Protein AF-A0AAV0WUQ0-F1 (afdb_monomer_lite)

Structure (mmCIF, N/CA/C/O backbone):
data_AF-A0AAV0WUQ0-F1
#
_entry.id   AF-A0AAV0WUQ0-F1
#
loop_
_atom_site.group_PDB
_atom_site.id
_atom_site.type_symbol
_atom_site.label_atom_id
_atom_site.label_alt_id
_atom_site.label_comp_id
_atom_site.label_asym_id
_atom_site.label_entity_id
_atom_site.label_seq_id
_atom_site.pdbx_PDB_ins_code
_atom_site.Cartn_x
_atom_site.Cartn_y
_atom_site.Cartn_z
_atom_site.occupancy
_atom_site.B_iso_or_equiv
_atom_site.auth_seq_id
_atom_site.auth_comp_id
_atom_site.auth_asym_id
_atom_site.auth_atom_id
_atom_site.pdbx_PDB_model_num
ATOM 1 N N . MET A 1 1 ? 46.226 -13.364 -38.029 1.00 44.03 1 MET A N 1
ATOM 2 C CA . MET A 1 1 ? 44.871 -12.826 -38.277 1.00 44.03 1 MET A CA 1
ATOM 3 C C . MET A 1 1 ? 43.925 -14.010 -38.329 1.00 44.03 1 MET A C 1
ATOM 5 O O . MET A 1 1 ? 44.061 -14.812 -39.240 1.00 44.03 1 MET A O 1
ATOM 9 N N . GLY A 1 2 ? 43.074 -14.185 -37.318 1.00 36.19 2 GLY A N 1
ATOM 10 C CA . GLY A 1 2 ? 42.153 -15.320 -37.229 1.00 36.19 2 GLY A CA 1
ATOM 11 C C . GLY A 1 2 ? 40.730 -14.814 -37.051 1.00 36.19 2 GLY A C 1
ATOM 12 O O . GLY A 1 2 ? 40.415 -14.241 -36.012 1.00 36.19 2 GLY A O 1
ATOM 13 N N . SER A 1 3 ? 39.898 -14.991 -38.074 1.00 38.97 3 SER A N 1
ATOM 14 C CA . SER A 1 3 ? 38.474 -14.666 -38.012 1.00 38.97 3 SER A CA 1
ATOM 15 C C . SER A 1 3 ? 37.746 -15.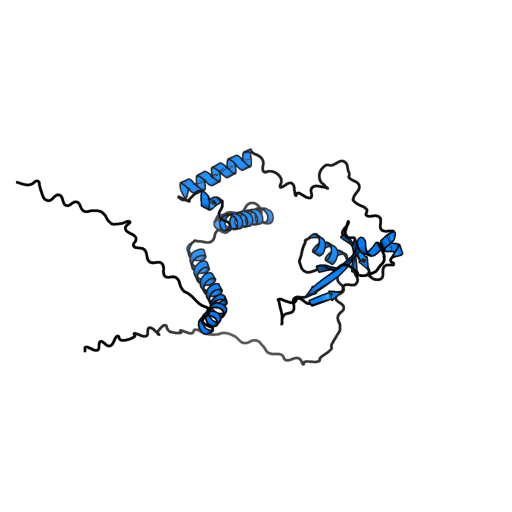756 -37.231 1.00 38.97 3 SER A C 1
ATOM 17 O O . SER A 1 3 ? 37.816 -16.921 -37.614 1.00 38.97 3 SER A O 1
ATOM 19 N N . SER A 1 4 ? 37.033 -15.384 -36.167 1.00 41.25 4 SER A N 1
ATOM 20 C CA . SER A 1 4 ? 36.130 -16.293 -35.455 1.00 41.25 4 SER A CA 1
ATOM 21 C C . SER A 1 4 ? 34.704 -15.761 -35.549 1.00 41.25 4 SER A C 1
ATOM 23 O O . SER A 1 4 ? 34.357 -14.749 -34.938 1.00 41.25 4 SER A O 1
ATOM 25 N N . SER A 1 5 ? 33.896 -16.414 -36.382 1.00 34.75 5 SER A N 1
ATOM 26 C CA . SER A 1 5 ? 32.509 -16.036 -36.648 1.00 34.75 5 SER A CA 1
ATOM 27 C C . SER A 1 5 ? 31.612 -16.508 -35.506 1.00 34.75 5 SER A C 1
ATOM 29 O O . SER A 1 5 ? 31.360 -17.703 -35.373 1.00 34.75 5 SER A O 1
ATOM 31 N N . THR A 1 6 ? 31.102 -15.581 -34.694 1.00 40.53 6 THR A N 1
ATOM 32 C CA . THR A 1 6 ? 30.101 -15.915 -33.668 1.00 40.53 6 THR A CA 1
ATOM 33 C C . THR A 1 6 ? 28.724 -15.965 -34.321 1.00 40.53 6 THR A C 1
ATOM 35 O O . THR A 1 6 ? 28.232 -14.950 -34.809 1.00 40.53 6 THR A O 1
ATOM 38 N N . GLN A 1 7 ? 28.120 -17.153 -34.368 1.00 38.66 7 GLN A N 1
ATOM 39 C CA . GLN A 1 7 ? 26.772 -17.343 -34.900 1.00 38.66 7 GLN A CA 1
ATOM 40 C C . GLN A 1 7 ? 25.729 -16.818 -33.907 1.00 38.66 7 GLN A C 1
ATOM 42 O O . GLN A 1 7 ? 25.801 -17.094 -32.710 1.00 38.66 7 GLN A O 1
ATOM 47 N N . ILE A 1 8 ? 24.756 -16.067 -34.422 1.00 36.59 8 ILE A N 1
ATOM 48 C CA . ILE A 1 8 ? 23.561 -15.645 -33.688 1.00 36.59 8 ILE A CA 1
ATOM 49 C C . ILE A 1 8 ? 22.545 -16.784 -33.798 1.00 36.59 8 ILE A C 1
ATOM 51 O O . ILE A 1 8 ? 22.284 -17.261 -34.901 1.00 36.59 8 ILE A O 1
ATOM 55 N N . ILE A 1 9 ? 21.991 -17.225 -32.668 1.00 40.00 9 ILE A N 1
ATOM 56 C CA . ILE A 1 9 ? 20.907 -18.212 -32.629 1.00 40.00 9 ILE A CA 1
ATOM 57 C C . ILE A 1 9 ? 19.601 -17.458 -32.371 1.00 40.00 9 ILE A C 1
ATOM 59 O O . ILE A 1 9 ? 19.415 -16.887 -31.297 1.00 40.00 9 ILE A O 1
ATOM 63 N N . ASP A 1 10 ? 18.713 -17.456 -33.364 1.00 34.50 10 ASP A N 1
ATOM 64 C CA . ASP A 1 10 ? 17.343 -16.958 -33.242 1.00 34.50 10 ASP A CA 1
ATOM 65 C C . ASP A 1 10 ? 16.456 -17.995 -32.530 1.00 34.50 10 ASP A C 1
ATOM 67 O O . ASP A 1 10 ? 16.142 -19.044 -33.092 1.00 34.50 10 ASP A O 1
ATOM 71 N N . GLU A 1 11 ? 15.977 -17.684 -31.323 1.00 36.38 11 GLU A N 1
ATOM 72 C CA . GLU A 1 11 ? 14.871 -18.415 -30.684 1.00 36.38 11 GLU A CA 1
ATOM 73 C C . GLU A 1 11 ? 13.535 -17.695 -30.931 1.00 36.38 11 GLU A C 1
ATOM 75 O O . GLU A 1 11 ? 13.020 -16.963 -30.086 1.00 36.38 11 GLU A O 1
ATOM 80 N N . ASN A 1 12 ? 12.950 -17.932 -32.109 1.00 40.25 12 ASN A N 1
ATOM 81 C CA . ASN A 1 12 ? 11.575 -17.549 -32.444 1.00 40.25 12 ASN A CA 1
ATOM 82 C C . ASN A 1 12 ? 10.748 -18.797 -32.788 1.00 40.25 12 ASN A C 1
ATOM 84 O O . ASN A 1 12 ? 10.547 -19.121 -33.956 1.00 40.25 12 ASN A O 1
ATOM 88 N N . ALA A 1 13 ? 10.252 -19.496 -31.764 1.00 37.69 13 ALA A N 1
ATOM 89 C CA . ALA A 1 13 ? 9.246 -20.544 -31.932 1.00 37.69 13 ALA A CA 1
ATOM 90 C C . ALA A 1 13 ? 8.455 -20.780 -30.635 1.00 37.69 13 ALA A C 1
ATOM 92 O O . ALA A 1 13 ? 8.837 -21.601 -29.806 1.00 37.69 13 ALA A O 1
ATOM 93 N N . PHE A 1 14 ? 7.307 -20.116 -30.478 1.00 33.66 14 PHE A N 1
ATOM 94 C CA . PHE A 1 14 ? 6.222 -20.671 -29.665 1.00 33.66 14 PHE A CA 1
ATOM 95 C C . PHE A 1 14 ? 4.890 -20.502 -30.389 1.00 33.66 14 PHE A C 1
ATOM 97 O O . PHE A 1 14 ? 4.519 -19.405 -30.795 1.00 33.66 14 PHE A O 1
ATOM 104 N N . HIS A 1 15 ? 4.224 -21.635 -30.599 1.00 39.00 15 HIS A N 1
ATOM 105 C CA . HIS A 1 15 ? 3.079 -21.769 -31.488 1.00 39.00 15 HIS A CA 1
ATOM 106 C C . HIS A 1 15 ? 1.820 -21.073 -30.964 1.00 39.00 15 HIS A C 1
ATOM 108 O O . HIS A 1 15 ? 1.411 -21.282 -29.820 1.00 39.00 15 HIS A O 1
ATOM 114 N N . ASP A 1 16 ? 1.139 -20.368 -31.869 1.00 31.50 16 ASP A N 1
ATOM 115 C CA . ASP A 1 16 ? -0.311 -20.211 -31.804 1.00 31.50 16 ASP A CA 1
ATOM 116 C C . ASP A 1 16 ? -0.985 -21.589 -31.792 1.00 31.50 16 ASP A C 1
ATOM 118 O O . ASP A 1 16 ? -0.655 -22.465 -32.593 1.00 31.50 16 ASP A O 1
ATOM 122 N N . ASN A 1 17 ? -1.985 -21.754 -30.928 1.00 35.91 17 ASN A N 1
ATOM 123 C CA . ASN A 1 17 ? -2.987 -22.804 -31.066 1.00 35.91 17 ASN A CA 1
ATOM 124 C C . ASN A 1 17 ? -4.365 -22.204 -30.778 1.00 35.91 17 ASN A C 1
ATOM 126 O O . ASN A 1 17 ? -4.694 -21.842 -29.648 1.00 35.91 17 ASN A O 1
ATOM 130 N N . SER A 1 18 ? -5.159 -22.079 -31.836 1.00 34.53 18 SER A N 1
ATOM 131 C CA . SER A 1 18 ? -6.544 -21.615 -31.799 1.00 34.53 18 SER A CA 1
ATOM 132 C C . SER A 1 18 ? -7.475 -22.641 -31.158 1.00 34.53 18 SER A C 1
ATOM 134 O O . SER A 1 18 ? -7.305 -23.836 -31.395 1.00 34.53 18 SER A O 1
ATOM 136 N N . PHE A 1 19 ? -8.564 -22.186 -30.532 1.00 32.91 19 PHE A N 1
ATOM 137 C CA . PHE A 1 19 ? -9.812 -22.955 -30.546 1.00 32.91 19 PHE A CA 1
ATOM 138 C C . PHE A 1 19 ? -11.053 -22.047 -30.634 1.00 32.91 19 PHE A C 1
ATOM 140 O O . PHE A 1 19 ? -11.037 -20.917 -30.150 1.00 32.91 19 PHE A O 1
ATOM 147 N N . ALA A 1 20 ? -12.085 -22.566 -31.310 1.00 31.75 20 ALA A N 1
ATOM 148 C CA . ALA A 1 20 ? -13.399 -21.980 -31.630 1.00 31.75 20 ALA A CA 1
ATOM 149 C C . ALA A 1 20 ? -14.033 -21.137 -30.495 1.00 31.75 20 ALA A C 1
ATOM 151 O O . ALA A 1 20 ? -13.909 -21.497 -29.329 1.00 31.75 20 ALA A O 1
ATOM 152 N N . SER A 1 21 ? -14.654 -19.966 -30.709 1.00 34.62 21 SER A N 1
ATOM 153 C CA . SER A 1 21 ? -15.714 -19.537 -31.657 1.00 34.62 21 SER A CA 1
ATOM 154 C C . SER A 1 21 ? -17.136 -20.039 -31.320 1.00 34.62 21 SER A C 1
ATOM 156 O O . SER A 1 21 ? -17.350 -21.236 -31.184 1.00 34.62 21 SER A O 1
ATOM 158 N N . VAL A 1 22 ? -18.067 -19.075 -31.149 1.00 30.25 22 VAL A N 1
ATOM 159 C CA . VAL A 1 22 ? -19.556 -19.097 -30.990 1.00 30.25 22 VAL A CA 1
ATOM 160 C C . VAL A 1 22 ? -19.921 -17.795 -30.232 1.00 30.25 22 VAL A C 1
ATOM 162 O O . VAL A 1 22 ? -19.271 -17.491 -29.240 1.00 30.25 22 VAL A O 1
ATOM 165 N N . SER A 1 23 ? -20.888 -16.946 -30.605 1.00 31.12 23 SER A N 1
ATOM 166 C CA . SER A 1 23 ? -21.743 -16.864 -31.805 1.00 31.12 23 SER A CA 1
ATOM 167 C C . SER A 1 23 ? -22.287 -15.436 -32.006 1.00 31.12 23 SER A C 1
ATOM 169 O O . SER A 1 23 ? -22.499 -14.698 -31.046 1.00 31.12 23 SER A O 1
ATOM 171 N N . THR A 1 24 ? -22.580 -15.087 -33.258 1.00 29.70 24 THR A N 1
ATOM 172 C CA . THR A 1 24 ? -23.234 -13.854 -33.734 1.00 29.70 24 THR A CA 1
ATOM 173 C C . THR A 1 24 ? -24.629 -13.607 -33.143 1.00 29.70 24 THR A C 1
ATOM 175 O O . THR A 1 24 ? -25.473 -14.477 -33.294 1.00 29.70 24 THR A O 1
ATOM 178 N N . ILE A 1 25 ? -24.885 -12.404 -32.604 1.00 29.31 25 ILE A N 1
ATOM 179 C CA . ILE A 1 25 ? -26.144 -11.604 -32.583 1.00 29.31 25 ILE A CA 1
ATOM 180 C C . ILE A 1 25 ? -25.678 -10.169 -32.216 1.00 29.31 25 ILE A C 1
ATOM 182 O O . ILE A 1 25 ? -24.951 -10.032 -31.238 1.00 29.31 25 ILE A O 1
ATOM 186 N N . ASN A 1 26 ? -25.980 -9.052 -32.897 1.00 27.89 26 ASN A N 1
ATOM 187 C CA . ASN A 1 26 ? -26.711 -8.767 -34.147 1.00 27.89 26 ASN A CA 1
ATOM 188 C C . ASN A 1 26 ? -26.064 -7.530 -34.850 1.00 27.89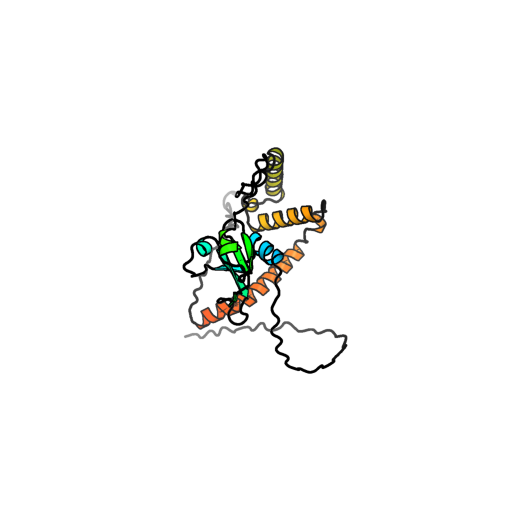 26 ASN A C 1
ATOM 190 O O . ASN A 1 26 ? -24.971 -7.105 -34.477 1.00 27.89 26 ASN A O 1
ATOM 194 N N . SER A 1 27 ? -26.737 -6.884 -35.809 1.00 28.70 27 SER A N 1
ATOM 195 C CA . SER A 1 27 ? -26.456 -5.503 -36.252 1.00 28.70 27 SER A CA 1
ATOM 196 C C . SER A 1 27 ? -27.759 -4.749 -36.525 1.00 28.70 27 SER A C 1
ATOM 198 O O . SER A 1 27 ? -28.597 -5.244 -37.271 1.00 28.70 27 SER A O 1
ATOM 200 N N . GLN A 1 28 ? -27.923 -3.547 -35.963 1.00 29.92 28 GLN A N 1
ATOM 201 C CA . GLN A 1 28 ? -28.929 -2.580 -36.417 1.00 29.92 28 GLN A CA 1
ATOM 202 C C . GLN A 1 28 ? -28.318 -1.179 -36.457 1.00 29.92 28 GLN A C 1
ATOM 204 O O . GLN A 1 28 ? -27.923 -0.614 -35.440 1.00 29.92 28 GLN A O 1
ATOM 209 N N . SER A 1 29 ? -28.224 -0.656 -37.674 1.00 32.12 29 SER A N 1
ATOM 210 C CA . SER A 1 29 ? -27.907 0.728 -37.999 1.00 32.12 29 SER A CA 1
ATOM 211 C C . SER A 1 29 ? -29.085 1.643 -37.663 1.00 32.12 29 SER A C 1
ATOM 213 O O . SER A 1 29 ? -30.219 1.332 -38.024 1.00 32.12 29 SER A O 1
ATOM 215 N N . ALA A 1 30 ? -28.805 2.793 -37.055 1.00 28.91 30 ALA A N 1
ATOM 216 C CA . ALA A 1 30 ? -29.714 3.933 -37.003 1.00 28.91 30 ALA A CA 1
ATOM 217 C C . ALA A 1 30 ? -28.900 5.212 -37.240 1.00 28.91 30 ALA A C 1
ATOM 219 O O . ALA A 1 30 ? -27.772 5.329 -36.755 1.00 28.91 30 ALA A O 1
ATOM 220 N N . ASP A 1 31 ? -29.447 6.117 -38.046 1.00 26.45 31 ASP A N 1
ATOM 221 C CA . ASP A 1 31 ? -28.678 7.162 -38.717 1.00 26.45 31 ASP A CA 1
ATOM 222 C C . ASP A 1 31 ? -28.155 8.283 -37.814 1.00 26.45 31 ASP A C 1
ATOM 224 O O . ASP A 1 31 ? -28.756 8.686 -36.816 1.00 26.45 31 ASP A O 1
ATOM 228 N N . VAL A 1 32 ? -27.031 8.855 -38.248 1.00 32.28 32 VAL A N 1
ATOM 229 C CA . VAL A 1 32 ? -26.471 10.083 -37.688 1.00 32.28 32 VAL A CA 1
ATOM 230 C C . VAL A 1 32 ? -27.318 11.272 -38.140 1.00 32.28 32 VAL A C 1
ATOM 232 O O . VAL A 1 32 ? -27.219 11.714 -39.284 1.00 32.28 32 VAL A O 1
ATOM 235 N N . GLN A 1 33 ? -28.081 11.862 -37.220 1.00 29.03 33 GLN A N 1
ATOM 236 C CA . GLN A 1 33 ? -28.539 13.245 -37.354 1.00 29.03 33 GLN A CA 1
ATOM 237 C C . GLN A 1 33 ? -27.940 14.114 -36.248 1.00 29.03 33 GLN A C 1
ATOM 239 O O . GLN A 1 33 ? -28.219 13.952 -35.061 1.00 29.03 33 GLN A O 1
ATOM 244 N N . TYR A 1 34 ? -27.094 15.056 -36.668 1.00 30.38 34 TYR A N 1
ATOM 245 C CA . TYR A 1 34 ? -26.522 16.086 -35.810 1.00 30.38 34 TYR A CA 1
ATOM 246 C C . TYR A 1 34 ? -27.622 17.032 -35.313 1.00 30.38 34 TYR A C 1
ATOM 248 O O . TYR A 1 34 ? -28.083 17.901 -36.050 1.00 30.38 34 TYR A O 1
ATOM 256 N N . ALA A 1 35 ? -27.974 16.921 -34.035 1.00 25.81 35 ALA A N 1
ATOM 257 C CA . ALA A 1 35 ? -28.671 17.967 -33.298 1.00 25.81 35 ALA A CA 1
ATOM 258 C C . ALA A 1 35 ? -27.743 18.480 -32.190 1.00 25.81 35 ALA A C 1
ATOM 260 O O . ALA A 1 35 ? -27.618 17.870 -31.127 1.00 25.81 35 ALA A O 1
ATOM 261 N N . ALA A 1 36 ? -27.069 19.603 -32.448 1.00 32.84 36 ALA A N 1
ATOM 262 C CA . ALA A 1 36 ? -26.237 20.287 -31.463 1.00 32.84 36 ALA A CA 1
ATOM 263 C C . ALA A 1 36 ? -27.121 20.935 -30.383 1.00 32.84 36 ALA A C 1
ATOM 265 O O . ALA A 1 36 ? -27.414 22.128 -30.422 1.00 32.84 36 ALA A O 1
ATOM 266 N N . SER A 1 37 ? -27.573 20.130 -29.422 1.00 28.78 37 SER A N 1
ATOM 267 C CA . SER A 1 37 ? -28.329 20.610 -28.270 1.00 28.78 37 SER A CA 1
ATOM 268 C C . SER A 1 37 ? -27.356 21.019 -27.168 1.00 28.78 37 SER A C 1
ATOM 270 O O . SER A 1 37 ? -26.756 20.168 -26.508 1.00 28.78 37 SER A O 1
ATOM 272 N N . SER A 1 38 ? -27.202 22.327 -26.961 1.00 33.25 38 SER A N 1
ATOM 273 C CA . SER A 1 38 ? -26.414 22.929 -25.882 1.00 33.25 38 SER A CA 1
ATOM 274 C C . SER A 1 38 ? -27.053 22.648 -24.516 1.00 33.25 38 SE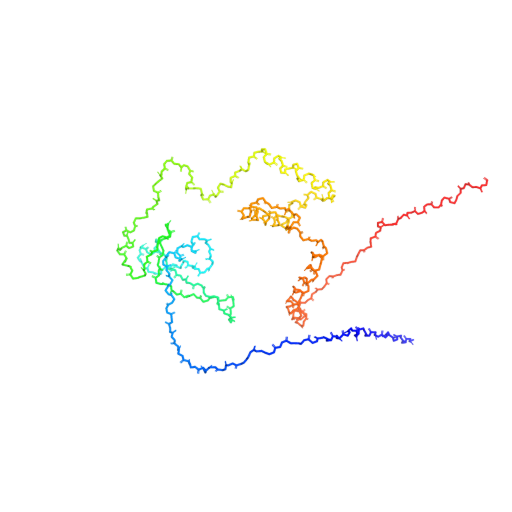R A C 1
ATOM 276 O O . SER A 1 38 ? -27.722 23.488 -23.916 1.00 33.25 38 SER A O 1
ATOM 278 N N . ALA A 1 39 ? -26.861 21.425 -24.020 1.00 30.45 39 ALA A N 1
ATOM 279 C CA . ALA A 1 39 ? -27.365 20.987 -22.730 1.00 30.45 39 ALA A CA 1
ATOM 280 C C . ALA A 1 39 ? -26.650 21.739 -21.597 1.00 30.45 39 ALA A C 1
ATOM 282 O O . ALA A 1 39 ? -25.545 21.381 -21.185 1.00 30.45 39 ALA A O 1
ATOM 283 N N . SER A 1 40 ? -27.301 22.775 -21.067 1.00 37.28 40 SER A N 1
ATOM 284 C CA . SER A 1 40 ? -26.904 23.410 -19.815 1.00 37.28 40 SER A CA 1
ATOM 285 C C . SER A 1 40 ? -26.940 22.366 -18.698 1.00 37.28 40 SER A C 1
ATOM 287 O O . SER A 1 40 ? -28.002 21.922 -18.254 1.00 37.28 40 SER A O 1
ATOM 289 N N . ILE A 1 41 ? -25.759 21.928 -18.250 1.00 46.47 41 ILE A N 1
ATOM 290 C CA . ILE A 1 41 ? -25.655 20.938 -17.178 1.00 46.47 41 ILE A CA 1
ATOM 291 C C . ILE A 1 41 ? -26.080 21.620 -15.874 1.00 46.47 41 ILE A C 1
ATOM 293 O O . ILE A 1 41 ? -25.288 22.281 -15.203 1.00 46.47 41 ILE A O 1
ATOM 297 N N . ASN A 1 42 ? -27.358 21.467 -15.526 1.00 50.38 42 ASN A N 1
ATOM 298 C CA . ASN A 1 42 ? -27.967 22.025 -14.322 1.00 50.38 42 ASN A CA 1
ATOM 299 C C . ASN A 1 42 ? -27.456 21.302 -13.064 1.00 50.38 42 ASN A C 1
ATOM 301 O O . ASN A 1 42 ? -28.140 20.477 -12.453 1.00 50.38 42 ASN A O 1
ATOM 305 N N . PHE A 1 43 ? -26.225 21.615 -12.662 1.00 64.50 43 PHE A N 1
ATOM 306 C CA . PHE A 1 43 ? -25.626 21.125 -11.428 1.00 64.50 43 PHE A CA 1
ATOM 307 C C . PHE A 1 43 ? -26.381 21.676 -10.211 1.00 64.50 43 PHE A C 1
ATOM 309 O O . PHE A 1 43 ? -26.415 22.881 -9.962 1.00 64.50 43 PHE A O 1
ATOM 316 N N . SER A 1 44 ? -26.966 20.789 -9.404 1.00 75.44 44 SER A N 1
ATOM 317 C CA . SER A 1 44 ? -27.696 21.210 -8.207 1.00 75.44 44 SER A CA 1
ATOM 318 C C . SER A 1 44 ? -26.756 21.805 -7.150 1.00 75.44 44 SER A C 1
ATOM 320 O O . SER A 1 44 ? -25.720 21.220 -6.816 1.00 75.44 44 SER A O 1
ATOM 322 N N . LYS A 1 45 ? -27.157 22.945 -6.564 1.00 77.75 45 LYS A N 1
ATOM 323 C CA . LYS A 1 45 ? -26.430 23.676 -5.504 1.00 77.75 45 LYS A CA 1
ATOM 324 C C . LYS A 1 45 ? -25.875 22.737 -4.417 1.00 77.75 45 LYS A C 1
ATOM 326 O O . LYS A 1 45 ? -24.706 22.817 -4.047 1.00 77.75 45 LYS A O 1
ATOM 331 N N . THR A 1 46 ? -26.684 21.788 -3.949 1.00 76.94 46 THR A N 1
ATOM 332 C CA . THR A 1 46 ? -26.302 20.797 -2.926 1.00 76.94 46 THR A CA 1
ATOM 333 C C . THR A 1 46 ? -25.151 19.881 -3.364 1.00 76.94 46 THR A C 1
ATOM 335 O O . THR A 1 46 ? -24.314 19.510 -2.541 1.00 76.94 46 THR A O 1
ATOM 338 N N . SER A 1 47 ? -25.075 19.524 -4.647 1.00 79.31 47 SER A N 1
ATOM 339 C CA . SER A 1 47 ? -24.038 18.632 -5.182 1.00 79.31 47 SER A CA 1
ATOM 340 C C . SER A 1 47 ? -22.694 19.337 -5.334 1.00 79.31 47 SER A C 1
ATOM 342 O O . SER A 1 47 ? -21.675 18.774 -4.934 1.00 79.31 47 SER A O 1
ATOM 344 N N . ILE A 1 48 ? -22.701 20.589 -5.805 1.00 80.38 48 ILE A N 1
ATOM 345 C CA . ILE A 1 48 ? -21.502 21.440 -5.860 1.00 80.38 48 ILE A CA 1
ATOM 346 C C . ILE A 1 48 ? -20.956 21.655 -4.441 1.00 80.38 48 ILE A C 1
ATOM 348 O O . ILE A 1 48 ? -19.773 21.420 -4.196 1.00 80.38 48 ILE A O 1
ATOM 352 N N . LYS A 1 49 ? -21.824 22.001 -3.472 1.00 81.25 49 LYS A N 1
ATOM 353 C CA . LYS A 1 49 ? -21.417 22.193 -2.065 1.00 81.25 49 LYS A CA 1
ATOM 354 C C . LYS A 1 49 ? -20.759 20.936 -1.490 1.00 81.25 49 LYS A C 1
ATOM 356 O O . LYS A 1 49 ? -19.733 21.033 -0.824 1.00 81.25 49 LYS A O 1
ATOM 361 N N . ARG A 1 50 ? -21.320 19.754 -1.777 1.00 79.12 50 ARG A N 1
ATOM 362 C CA . ARG A 1 50 ? -20.778 18.464 -1.322 1.00 79.12 50 ARG A CA 1
ATOM 363 C C . ARG A 1 50 ? -19.387 18.184 -1.901 1.00 79.12 50 ARG A C 1
ATOM 365 O O . ARG A 1 50 ? -18.506 17.801 -1.140 1.00 79.12 50 ARG A O 1
ATOM 372 N N . LYS A 1 51 ? -19.185 18.389 -3.209 1.00 80.31 51 LYS A N 1
ATOM 373 C CA . LYS A 1 51 ? -17.891 18.154 -3.878 1.00 80.31 51 LYS A CA 1
ATOM 374 C C . LYS A 1 51 ? -16.806 19.128 -3.398 1.00 80.31 51 LYS A C 1
ATOM 376 O O . LYS A 1 51 ? -15.728 18.679 -3.016 1.00 80.31 51 LYS A O 1
ATOM 381 N N . LEU A 1 52 ? -17.130 20.422 -3.283 1.00 79.19 52 LEU A N 1
ATOM 382 C CA . LEU A 1 52 ? -16.226 21.439 -2.724 1.00 79.19 52 LEU A CA 1
ATOM 383 C C . LEU A 1 52 ? -15.797 21.122 -1.280 1.00 79.19 52 LEU A C 1
ATOM 385 O O . LEU A 1 52 ? -14.621 21.240 -0.954 1.00 79.19 52 LEU A O 1
ATOM 389 N N . LEU A 1 53 ? -16.724 20.685 -0.417 1.00 76.50 53 LEU A N 1
ATOM 390 C CA . LEU A 1 53 ? -16.408 20.309 0.971 1.00 76.50 53 LEU A CA 1
ATOM 391 C C . LEU A 1 53 ? -15.627 18.990 1.090 1.00 76.50 53 LEU A C 1
ATOM 393 O O . LEU A 1 53 ? -14.920 18.788 2.076 1.00 76.50 53 LEU A O 1
ATOM 397 N N . LYS A 1 54 ? -15.761 18.087 0.112 1.00 79.31 54 LYS A N 1
ATOM 398 C CA . LYS A 1 54 ? -15.041 16.806 0.060 1.00 79.31 54 LYS A CA 1
ATOM 399 C C . LYS A 1 54 ? -13.606 16.951 -0.466 1.00 79.31 54 LYS A C 1
ATOM 401 O O . LYS A 1 54 ? -12.784 16.084 -0.184 1.00 79.31 54 LYS A O 1
ATOM 406 N N . GLY A 1 55 ? -13.303 18.047 -1.167 1.00 68.69 55 GLY A N 1
ATOM 407 C CA . GLY A 1 55 ? -12.003 18.278 -1.803 1.00 68.69 55 GLY A CA 1
ATOM 408 C C . GLY A 1 55 ? -11.837 17.552 -3.141 1.00 68.69 55 GLY A C 1
ATOM 409 O O . GLY A 1 55 ? -10.708 17.318 -3.560 1.00 68.69 55 GLY A O 1
ATOM 410 N N . ASP A 1 56 ? -12.943 17.187 -3.797 1.00 69.62 56 ASP A N 1
ATOM 411 C CA . ASP A 1 56 ? -12.913 16.599 -5.140 1.00 69.62 56 ASP A CA 1
ATOM 412 C C . ASP A 1 56 ? -12.471 17.668 -6.157 1.00 69.62 56 ASP A C 1
ATOM 414 O O . ASP A 1 56 ? -13.012 18.775 -6.163 1.00 69.62 56 ASP A O 1
ATOM 418 N N . CYS A 1 57 ? -11.503 17.345 -7.023 1.00 68.25 57 CYS A N 1
ATOM 419 C CA . CYS A 1 57 ? -10.847 18.301 -7.930 1.00 68.25 57 CYS A CA 1
ATOM 420 C C . CYS A 1 57 ? -11.732 18.844 -9.073 1.00 68.25 57 CYS A C 1
ATOM 422 O O . CYS A 1 57 ? -11.250 19.607 -9.903 1.00 68.25 57 CYS A O 1
ATOM 424 N N . ASP A 1 58 ? -13.014 18.484 -9.112 1.00 79.94 58 ASP A N 1
ATOM 425 C CA . ASP A 1 58 ? -13.972 18.864 -10.156 1.00 79.94 58 ASP A CA 1
ATOM 426 C C . ASP A 1 58 ? -14.323 20.368 -10.153 1.00 79.94 58 ASP A C 1
ATOM 428 O O . ASP A 1 58 ? -14.820 20.888 -11.151 1.00 79.94 58 ASP A O 1
ATOM 432 N N . TYR A 1 59 ? -14.123 21.081 -9.036 1.00 83.19 59 TYR A N 1
ATOM 433 C CA . TYR A 1 59 ? -14.506 22.494 -8.894 1.00 83.19 59 TYR A CA 1
ATOM 434 C C . TYR A 1 59 ? -13.430 23.324 -8.192 1.00 83.19 59 TYR A C 1
ATOM 436 O O . TYR A 1 59 ? -12.876 22.912 -7.172 1.00 83.19 59 TYR A O 1
ATOM 444 N N . VAL A 1 60 ? -13.201 24.547 -8.680 1.00 85.00 60 VAL A N 1
ATOM 445 C CA . VAL A 1 60 ? -12.210 25.486 -8.130 1.00 85.00 60 VAL A CA 1
ATOM 446 C C . VAL A 1 60 ? -12.813 26.864 -7.844 1.00 85.00 60 VAL A C 1
ATOM 448 O O . VAL A 1 60 ? -13.697 27.342 -8.556 1.00 85.00 60 VAL A O 1
ATOM 451 N N . LEU A 1 61 ? -12.327 27.508 -6.777 1.00 85.81 61 LEU A N 1
ATOM 452 C CA . LEU A 1 61 ? -12.736 28.848 -6.351 1.00 85.81 61 LEU A CA 1
ATOM 453 C C . LEU A 1 61 ? -11.805 29.925 -6.922 1.00 85.81 61 LEU A C 1
ATOM 455 O O . LEU A 1 61 ? -10.733 30.197 -6.368 1.00 85.81 61 LEU A O 1
ATOM 459 N N . VAL A 1 62 ? -12.253 30.590 -7.983 1.00 85.38 62 VAL A N 1
ATOM 460 C CA . VAL A 1 62 ? -11.516 31.654 -8.680 1.00 85.38 62 VAL A CA 1
ATOM 461 C C . VAL A 1 62 ? -11.909 33.030 -8.110 1.00 85.38 62 VAL A C 1
ATOM 463 O O . VAL A 1 62 ? -13.098 33.288 -7.883 1.00 85.38 62 VAL A O 1
ATOM 466 N N . PRO A 1 63 ? -10.949 33.932 -7.819 1.00 82.75 63 PRO A N 1
ATOM 467 C CA . PRO A 1 63 ? -11.264 35.289 -7.375 1.00 82.75 63 PRO A CA 1
ATOM 468 C C . PRO A 1 63 ? -12.021 36.066 -8.459 1.00 82.75 63 PRO A C 1
ATOM 470 O O . PRO A 1 63 ? -11.669 36.017 -9.634 1.00 82.75 63 PRO A O 1
ATOM 473 N N . ASN A 1 64 ? -13.040 36.826 -8.058 1.00 81.19 64 ASN A N 1
ATOM 474 C CA . ASN A 1 64 ? -13.687 37.784 -8.949 1.00 81.19 64 ASN A CA 1
ATOM 475 C C . ASN A 1 64 ? -12.889 39.100 -8.930 1.00 81.19 64 ASN A C 1
ATOM 477 O O . ASN A 1 64 ? -12.663 39.658 -7.859 1.00 81.19 64 ASN A O 1
ATOM 481 N N . LEU A 1 65 ? -12.493 39.609 -10.100 1.00 76.00 65 LEU A N 1
ATOM 482 C CA . LEU A 1 65 ? -11.697 40.838 -10.260 1.00 76.00 65 LEU A CA 1
ATOM 483 C C . LEU A 1 65 ? -12.502 42.141 -10.036 1.00 76.00 65 LEU A C 1
ATOM 485 O O . LEU A 1 65 ? -12.011 43.240 -10.296 1.00 76.00 65 LEU A O 1
ATOM 489 N N . GLY A 1 66 ? -13.750 42.045 -9.569 1.00 71.06 66 GLY A N 1
ATOM 490 C CA . GLY A 1 66 ? -14.598 43.198 -9.272 1.00 71.06 66 GLY A CA 1
ATOM 491 C C . GLY A 1 66 ? -14.075 44.061 -8.114 1.00 71.06 66 GLY A C 1
ATOM 492 O O . GLY A 1 66 ? -13.722 43.553 -7.055 1.00 71.06 66 GLY A O 1
ATOM 493 N N . LYS A 1 67 ? -14.126 45.390 -8.279 1.00 67.88 67 LYS A N 1
ATOM 494 C CA . LYS A 1 67 ? -13.609 46.391 -7.318 1.00 67.88 67 LYS A CA 1
ATOM 495 C C . LYS A 1 67 ? -14.313 46.427 -5.945 1.00 67.88 67 LYS A C 1
ATOM 497 O O . LYS A 1 67 ? -13.833 47.096 -5.039 1.00 67.88 67 LYS A O 1
ATOM 502 N N . ASN A 1 68 ? -15.448 45.743 -5.782 1.00 78.75 68 ASN A N 1
ATOM 503 C CA . ASN A 1 68 ? -16.266 45.806 -4.566 1.00 78.75 68 ASN A CA 1
ATOM 504 C C . ASN A 1 68 ? -15.752 44.850 -3.479 1.00 78.75 68 ASN A C 1
ATOM 506 O O . ASN A 1 68 ? -15.585 43.659 -3.740 1.00 78.75 68 ASN A O 1
ATOM 510 N N . ASP A 1 69 ? -15.652 45.321 -2.230 1.00 79.44 69 ASP A N 1
ATOM 511 C CA . ASP A 1 69 ? -15.189 44.533 -1.068 1.00 79.44 69 ASP A CA 1
ATOM 512 C C . ASP A 1 69 ? -15.956 43.225 -0.822 1.00 79.44 69 ASP A C 1
ATOM 514 O O . ASP A 1 69 ? -15.427 42.290 -0.222 1.00 79.44 69 ASP A O 1
ATOM 518 N N . VAL A 1 70 ? -17.190 43.122 -1.321 1.00 83.44 70 VAL A N 1
ATOM 519 C CA . VAL A 1 70 ? -17.978 41.880 -1.324 1.00 83.44 70 VAL A CA 1
ATOM 520 C C . VAL A 1 70 ? -17.187 40.727 -1.958 1.00 83.44 70 VAL A C 1
ATOM 522 O O . VAL A 1 70 ? -17.151 39.632 -1.402 1.00 83.44 70 VAL A O 1
ATOM 525 N N . TRP A 1 71 ? -16.467 40.969 -3.055 1.00 85.12 71 TRP A N 1
ATOM 526 C CA . TRP A 1 71 ? -15.688 39.945 -3.761 1.00 85.12 71 TRP A CA 1
ATOM 527 C C . TRP A 1 71 ? -14.398 39.526 -3.039 1.00 85.12 71 TRP A C 1
ATOM 529 O O . TRP A 1 71 ? -13.809 38.506 -3.383 1.00 85.12 71 TRP A O 1
ATOM 539 N N . LYS A 1 72 ? -14.004 40.218 -1.960 1.00 84.81 72 LYS A N 1
ATOM 540 C CA . LYS A 1 72 ? -12.976 39.713 -1.029 1.00 84.81 72 LYS A CA 1
ATOM 541 C C . LYS A 1 72 ? -13.504 38.552 -0.172 1.00 84.81 72 LYS A C 1
ATOM 543 O O . LYS A 1 72 ? -12.722 37.724 0.284 1.00 84.81 72 LYS A O 1
ATOM 548 N N . LYS A 1 73 ? -14.828 38.475 0.039 1.00 86.69 73 LYS A N 1
ATOM 549 C CA . LYS A 1 73 ? -15.509 37.437 0.841 1.00 86.69 73 LYS A CA 1
ATOM 550 C C . LYS A 1 73 ? -16.128 36.312 0.002 1.00 86.69 73 LYS A C 1
ATOM 552 O O . LYS A 1 73 ? -16.471 35.269 0.561 1.00 86.69 73 LYS A O 1
ATOM 557 N N . PHE A 1 74 ? -16.275 36.511 -1.309 1.00 89.06 74 PHE A N 1
ATOM 558 C CA . PHE A 1 74 ? -16.951 35.588 -2.225 1.00 89.06 74 PHE A CA 1
ATOM 559 C C . PHE A 1 74 ? -16.111 35.296 -3.471 1.00 89.06 74 PHE A C 1
ATOM 561 O O . PHE A 1 74 ? -15.583 36.216 -4.091 1.00 89.06 74 PHE A O 1
ATOM 568 N N . LYS A 1 75 ? -16.034 34.024 -3.872 1.00 90.00 75 LYS A N 1
ATOM 569 C CA . LYS A 1 75 ? -15.323 33.568 -5.080 1.00 90.00 75 LYS A CA 1
ATOM 570 C C . LYS A 1 75 ? -16.278 32.907 -6.072 1.00 90.00 75 LYS A C 1
ATOM 572 O O . LYS A 1 75 ? -17.285 32.333 -5.662 1.00 90.00 75 LYS A O 1
ATOM 577 N N . ILE A 1 76 ? -15.956 32.988 -7.362 1.00 87.50 76 ILE A N 1
ATOM 578 C CA . ILE A 1 76 ? -16.693 32.308 -8.437 1.00 87.50 76 ILE A CA 1
ATOM 579 C C . ILE A 1 76 ? -16.280 30.837 -8.452 1.00 87.50 76 ILE A C 1
ATOM 581 O O . ILE A 1 76 ? -15.111 30.522 -8.228 1.00 87.50 76 ILE A O 1
ATOM 585 N N . ILE A 1 77 ? -17.229 29.945 -8.723 1.00 87.19 77 ILE A N 1
ATOM 586 C CA . ILE A 1 77 ? -16.945 28.525 -8.928 1.00 87.19 77 ILE A CA 1
ATOM 587 C C . ILE A 1 77 ? -16.789 28.250 -10.420 1.00 87.19 77 ILE A C 1
ATOM 589 O O . ILE A 1 77 ? -17.712 28.498 -11.201 1.00 87.19 77 ILE A O 1
ATOM 593 N N . MET A 1 78 ? -15.641 27.692 -10.795 1.00 85.81 78 MET A N 1
ATOM 594 C CA . MET A 1 78 ? -15.425 27.091 -12.111 1.00 85.81 78 MET A CA 1
ATOM 595 C C . MET A 1 78 ? -15.500 25.568 -11.982 1.00 85.81 78 MET A C 1
ATOM 597 O O . MET A 1 78 ? -15.020 25.010 -10.992 1.00 85.81 78 MET A O 1
ATOM 601 N N . HIS A 1 79 ? -16.094 24.908 -12.972 1.00 84.25 79 HIS A N 1
ATOM 602 C CA . HIS A 1 79 ? -16.031 23.460 -13.150 1.00 84.25 79 HIS A CA 1
ATOM 603 C C . HIS A 1 79 ? -14.810 23.123 -14.010 1.00 84.25 79 HIS A C 1
ATOM 605 O O . HIS A 1 79 ? -14.625 23.720 -15.073 1.00 84.25 79 HIS A O 1
ATOM 611 N N . ILE A 1 80 ? -13.983 22.194 -13.545 1.00 83.19 80 ILE A N 1
ATOM 612 C CA . ILE A 1 80 ? -12.782 21.738 -14.242 1.00 83.19 80 ILE A CA 1
ATOM 613 C C . ILE A 1 80 ? -13.183 20.560 -15.131 1.00 83.19 80 ILE A C 1
ATOM 615 O O . ILE A 1 80 ? -13.572 19.505 -14.630 1.00 83.19 80 ILE A O 1
ATOM 619 N N . ILE A 1 81 ? -13.095 20.740 -16.448 1.00 79.25 81 ILE A N 1
ATOM 620 C CA . ILE A 1 81 ? -13.318 19.674 -17.426 1.00 79.25 81 ILE A CA 1
ATOM 621 C C . ILE A 1 81 ? -11.950 19.171 -17.907 1.00 79.25 81 ILE A C 1
ATOM 623 O O . ILE A 1 81 ? -11.168 19.960 -18.443 1.00 79.25 81 ILE A O 1
ATOM 627 N N . PRO A 1 82 ? -11.624 17.878 -17.727 1.00 72.12 82 PRO A N 1
ATOM 628 C CA . PRO A 1 82 ? -10.409 17.315 -18.298 1.00 72.12 82 PRO A CA 1
ATOM 629 C C . PRO A 1 82 ? -10.521 17.338 -19.825 1.00 72.12 82 PRO A C 1
ATOM 631 O O . PRO A 1 82 ? -11.413 16.713 -20.397 1.00 72.12 82 PRO A O 1
ATOM 634 N N . ASN A 1 83 ? -9.618 18.067 -20.479 1.00 73.00 83 ASN A N 1
ATOM 635 C CA . ASN A 1 83 ? -9.544 18.114 -21.931 1.00 73.00 83 ASN A CA 1
ATOM 636 C C . ASN A 1 83 ? -8.929 16.788 -22.439 1.00 73.00 83 ASN A C 1
ATOM 638 O O . ASN A 1 83 ? -7.796 16.480 -22.059 1.00 73.00 83 ASN A O 1
ATOM 642 N N . PRO A 1 84 ? -9.642 15.989 -23.260 1.00 68.38 84 PRO A N 1
ATOM 643 C CA . PRO A 1 84 ? -9.134 14.705 -23.745 1.00 68.38 84 PRO A CA 1
ATOM 644 C C . PRO A 1 84 ? -7.932 14.854 -24.689 1.00 68.38 84 PRO A C 1
ATOM 646 O O . PRO A 1 84 ? -7.091 13.956 -24.730 1.00 68.38 84 PRO A O 1
ATOM 649 N N . ASP A 1 85 ? -7.823 15.984 -25.393 1.00 74.62 85 ASP A N 1
ATOM 650 C CA . ASP A 1 85 ? -6.757 16.259 -26.361 1.00 74.62 85 ASP A CA 1
ATOM 651 C C . ASP A 1 85 ? -5.521 16.906 -25.707 1.00 74.62 85 ASP A C 1
ATOM 653 O O . ASP A 1 85 ? -4.422 16.860 -26.262 1.00 74.62 85 ASP A O 1
ATOM 657 N N . ASN A 1 86 ? -5.673 17.493 -24.512 1.00 71.94 86 ASN A N 1
ATOM 658 C CA . ASN A 1 86 ? -4.573 18.063 -23.730 1.00 71.94 86 ASN A CA 1
ATOM 659 C C . ASN A 1 86 ? -4.812 17.922 -22.208 1.00 71.94 86 ASN A C 1
ATOM 661 O O . ASN A 1 86 ? -5.324 18.851 -21.575 1.00 71.94 86 ASN A O 1
ATOM 665 N N . PRO A 1 87 ? -4.416 16.795 -21.586 1.00 69.00 87 PRO A N 1
ATOM 666 C CA . PRO A 1 87 ? -4.675 16.540 -20.167 1.00 69.00 87 PRO A CA 1
ATOM 667 C C . PRO A 1 87 ? -3.918 17.480 -19.212 1.00 69.00 87 PRO A C 1
ATOM 669 O O . PRO A 1 87 ? -4.337 17.632 -18.065 1.00 69.00 87 PRO A O 1
ATOM 672 N N . ASP A 1 88 ? -2.846 18.135 -19.672 1.00 69.81 88 ASP A N 1
ATOM 673 C CA . ASP A 1 88 ? -2.058 19.087 -18.877 1.00 69.81 88 ASP A CA 1
ATOM 674 C C . ASP A 1 88 ? -2.666 20.508 -18.876 1.00 69.81 88 ASP A C 1
ATOM 676 O O . ASP A 1 88 ? -2.223 21.381 -18.125 1.00 69.81 88 ASP A O 1
ATOM 680 N N . SER A 1 89 ? -3.707 20.755 -19.683 1.00 69.06 89 SER A N 1
ATOM 681 C CA . SER A 1 89 ? -4.434 22.029 -19.744 1.00 69.06 89 SER A CA 1
ATOM 682 C C . SER A 1 89 ? -5.953 21.804 -19.655 1.00 69.06 89 SER A C 1
ATOM 684 O O . SER A 1 89 ? -6.654 21.829 -20.670 1.00 69.06 89 SER A O 1
ATOM 686 N N . PRO A 1 90 ? -6.489 21.545 -18.445 1.00 74.44 90 PRO A N 1
ATOM 687 C CA . PRO A 1 90 ? -7.915 21.313 -18.262 1.00 74.44 90 PRO A CA 1
ATOM 688 C C . PRO A 1 90 ? -8.720 22.601 -18.476 1.00 74.44 90 PRO A C 1
ATOM 690 O O . PRO A 1 90 ? -8.350 23.682 -18.006 1.00 74.44 90 PRO A O 1
ATOM 693 N N . GLU A 1 91 ? -9.854 22.473 -19.157 1.00 79.25 91 GLU A N 1
ATOM 694 C CA . GLU A 1 91 ? -10.739 23.590 -19.465 1.00 79.25 91 GLU A CA 1
ATOM 695 C C . GLU A 1 91 ? -11.542 24.002 -18.220 1.00 79.25 91 GLU A C 1
ATOM 697 O O . GLU A 1 91 ? -11.998 23.164 -17.439 1.00 79.25 91 GLU A O 1
ATOM 702 N N . GLN A 1 92 ? -11.721 25.309 -18.015 1.00 80.31 92 GLN A N 1
ATOM 703 C CA . GLN A 1 92 ? -12.454 25.856 -16.870 1.00 80.31 92 GLN A CA 1
ATOM 704 C C . GLN A 1 92 ? -13.761 26.488 -17.330 1.00 80.31 92 GLN A C 1
ATOM 706 O O . GLN A 1 92 ? -13.773 27.617 -17.821 1.00 80.31 92 GLN A O 1
ATOM 711 N N . ASN A 1 93 ? -14.871 25.785 -17.113 1.00 82.00 93 ASN A N 1
ATOM 712 C CA . ASN A 1 93 ? -16.188 26.290 -17.471 1.00 82.00 93 ASN A CA 1
ATOM 713 C C . ASN A 1 93 ? -16.841 27.039 -16.295 1.00 82.00 93 ASN A C 1
ATOM 715 O O . ASN A 1 93 ? -16.922 26.496 -15.185 1.00 82.00 93 ASN A O 1
ATOM 719 N N . PRO A 1 94 ? -17.313 28.284 -16.496 1.00 78.44 94 PRO A N 1
ATOM 720 C CA . PRO A 1 94 ? -17.922 29.067 -15.433 1.00 78.44 94 PRO A CA 1
ATOM 721 C C . PRO A 1 94 ? -19.264 28.480 -15.013 1.00 78.44 94 PRO A C 1
ATOM 723 O O . PRO A 1 94 ? -20.131 28.223 -15.842 1.00 78.44 94 PRO A O 1
ATOM 726 N N . THR A 1 95 ? -19.458 28.326 -13.704 1.00 85.00 95 THR A N 1
ATOM 727 C CA . THR A 1 95 ? -20.781 28.019 -13.152 1.00 85.00 95 THR A CA 1
ATOM 728 C C . THR A 1 95 ? -21.514 29.306 -12.781 1.00 85.00 95 THR A C 1
ATOM 730 O O . THR A 1 95 ? -20.901 30.333 -12.469 1.00 85.00 95 THR A O 1
ATOM 733 N N . ASP A 1 96 ? -22.841 29.237 -12.715 1.00 86.00 96 ASP A N 1
ATOM 734 C CA . ASP A 1 96 ? -23.681 30.325 -12.208 1.00 86.00 96 ASP A CA 1
ATOM 735 C C . ASP A 1 96 ? -23.706 30.405 -10.675 1.00 86.00 96 ASP A C 1
ATOM 737 O O . ASP A 1 96 ? -24.679 30.888 -10.096 1.00 86.00 96 ASP A O 1
ATOM 741 N N . PHE A 1 97 ? -22.643 29.965 -9.993 1.00 89.12 97 PHE A N 1
ATOM 742 C CA . PHE A 1 97 ? -22.548 29.979 -8.536 1.00 89.12 97 PHE A CA 1
ATOM 743 C C . PHE A 1 97 ? -21.309 30.711 -8.013 1.00 89.12 97 PHE A C 1
ATOM 745 O O . PHE A 1 97 ? -20.212 30.662 -8.574 1.00 89.12 97 PHE A O 1
ATOM 752 N N . VAL A 1 98 ? -21.497 31.366 -6.868 1.00 90.62 98 VAL A N 1
ATOM 753 C CA . VAL A 1 98 ? -20.446 31.998 -6.070 1.00 90.62 98 VAL A CA 1
ATOM 754 C C . VAL A 1 98 ? -20.507 31.459 -4.640 1.00 90.62 98 VAL A C 1
ATOM 756 O O . VAL A 1 98 ? -21.593 31.290 -4.084 1.00 90.62 98 VAL A O 1
ATOM 759 N N . ALA A 1 99 ? -19.355 31.175 -4.036 1.00 90.62 99 ALA A N 1
ATOM 760 C CA . ALA A 1 99 ? -19.255 30.670 -2.666 1.00 90.62 99 ALA A CA 1
ATOM 761 C C . ALA A 1 99 ? -18.707 31.735 -1.718 1.00 90.62 99 ALA A C 1
ATOM 763 O O . ALA A 1 99 ? -17.747 32.433 -2.056 1.00 90.62 99 ALA A O 1
ATOM 764 N N . CYS A 1 100 ? -19.255 31.810 -0.505 1.00 90.75 100 CYS A N 1
ATOM 765 C CA . CYS A 1 100 ? -18.588 32.505 0.593 1.00 90.75 100 CYS A CA 1
ATOM 766 C C . CYS A 1 100 ? -17.323 31.735 0.999 1.00 90.75 100 CYS A C 1
ATOM 768 O O . CYS A 1 100 ? -17.405 30.554 1.331 1.00 90.75 100 CYS A O 1
ATOM 770 N N . VAL A 1 101 ? -16.171 32.406 1.043 1.00 86.44 101 VAL A N 1
ATOM 771 C CA . VAL A 1 101 ? -14.883 31.778 1.397 1.00 86.44 101 VAL A CA 1
ATOM 772 C C . VAL A 1 101 ? -14.875 31.258 2.843 1.00 86.44 101 VAL A C 1
ATOM 774 O O . VAL A 1 101 ? -14.204 30.273 3.132 1.00 86.44 101 VAL A O 1
ATOM 777 N N . SER A 1 102 ? -15.630 31.889 3.748 1.00 83.81 102 SER A N 1
ATOM 778 C CA . SER A 1 102 ? -15.625 31.558 5.181 1.00 83.81 102 SER A CA 1
ATOM 779 C C . SER A 1 102 ? -16.544 30.394 5.563 1.00 83.81 102 SER A C 1
ATOM 781 O O . SER A 1 102 ? -16.178 29.600 6.421 1.00 83.81 102 SER A O 1
ATOM 783 N N . CYS A 1 103 ? -17.736 30.287 4.962 1.00 85.31 103 CYS A N 1
ATOM 784 C CA . CYS A 1 103 ? -18.741 29.277 5.339 1.00 85.31 103 CYS A CA 1
ATOM 785 C C . CYS A 1 103 ? -19.110 28.292 4.213 1.00 85.31 103 CYS A C 1
ATOM 787 O O . CYS A 1 103 ? -19.933 27.401 4.424 1.00 85.31 103 CYS A O 1
ATOM 789 N N . MET A 1 104 ? -18.536 28.457 3.014 1.00 86.25 104 MET A N 1
ATOM 790 C CA . MET A 1 104 ? -18.830 27.666 1.809 1.00 86.25 104 MET A CA 1
ATOM 791 C C . MET A 1 104 ? -20.323 27.621 1.427 1.00 86.25 104 MET A C 1
ATOM 793 O O . MET A 1 104 ? -20.781 26.692 0.758 1.00 86.25 104 MET A O 1
ATOM 797 N N . GLU A 1 105 ? -21.108 28.623 1.839 1.00 87.81 105 GLU A N 1
ATOM 798 C CA . GLU A 1 105 ? -22.491 28.775 1.387 1.00 87.81 105 GLU A CA 1
ATOM 799 C C . GLU A 1 105 ? -22.536 29.333 -0.038 1.00 87.81 105 GLU A C 1
ATOM 801 O O . GLU A 1 105 ? -21.797 30.261 -0.383 1.00 87.81 105 GLU A O 1
ATOM 806 N N . LEU A 1 106 ? -23.407 28.741 -0.858 1.00 88.88 106 LEU A N 1
ATOM 807 C CA . LEU A 1 106 ? -23.509 29.007 -2.288 1.00 88.88 106 LEU A CA 1
ATOM 808 C C . LEU A 1 106 ? -24.643 29.979 -2.603 1.00 88.88 106 LEU A C 1
ATOM 810 O O . LEU A 1 106 ? -25.777 29.807 -2.152 1.00 88.88 106 LEU A O 1
ATOM 814 N N . TYR A 1 107 ? -24.360 30.933 -3.475 1.00 89.06 107 TYR A N 1
ATOM 815 C CA . TYR A 1 107 ? -25.315 31.885 -4.028 1.00 89.06 107 TYR A CA 1
ATOM 816 C C . TYR A 1 107 ? -25.271 31.812 -5.551 1.00 89.06 107 TYR A C 1
ATOM 818 O O . TYR A 1 107 ? -24.238 31.455 -6.114 1.00 89.06 107 TYR A O 1
ATOM 826 N N . SER A 1 108 ? -26.370 32.139 -6.230 1.00 87.50 108 SER A N 1
ATOM 827 C CA . SER A 1 108 ? -26.331 32.277 -7.687 1.00 87.50 108 SER A CA 1
ATOM 828 C C . SER A 1 108 ? -25.519 33.512 -8.082 1.00 87.50 108 SER A C 1
ATOM 830 O O . SER A 1 108 ? -25.527 34.517 -7.373 1.00 87.50 108 SER A O 1
ATOM 832 N N . LYS A 1 109 ? -24.879 33.492 -9.246 1.00 83.00 109 LYS A N 1
ATOM 833 C CA . LYS A 1 109 ? -24.155 34.633 -9.822 1.00 83.00 109 LYS A CA 1
ATOM 834 C C . LYS A 1 109 ? -25.077 35.825 -10.128 1.00 83.00 109 LYS A C 1
ATOM 836 O O . LYS A 1 109 ? -24.629 36.965 -10.091 1.00 83.00 109 LYS A O 1
ATOM 841 N N . SER A 1 110 ? -26.369 35.567 -10.348 1.00 82.56 110 SER A N 1
ATOM 842 C CA . SER A 1 110 ? -27.441 36.569 -10.458 1.00 82.56 110 SER A CA 1
ATOM 843 C C . SER A 1 110 ? -27.887 37.167 -9.113 1.00 82.56 110 SER A C 1
ATOM 845 O O . SER A 1 110 ? -28.685 38.104 -9.090 1.00 82.56 110 SER A O 1
ATOM 847 N N . THR A 1 111 ? -27.391 36.667 -7.974 1.00 83.81 111 THR A N 1
ATOM 848 C CA . THR A 1 111 ? -27.693 37.237 -6.654 1.00 83.81 111 THR A CA 1
ATOM 849 C C . THR A 1 111 ? -27.052 38.617 -6.512 1.00 83.81 111 THR A C 1
ATOM 851 O O . THR A 1 111 ? -25.849 38.779 -6.713 1.00 83.81 111 THR A O 1
A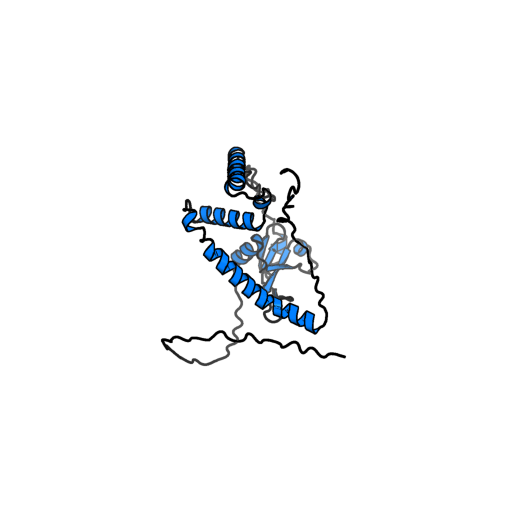TOM 854 N N . SER A 1 112 ? -27.845 39.617 -6.109 1.00 83.69 112 SER A N 1
ATOM 855 C CA . SER A 1 112 ? -27.357 40.991 -5.963 1.00 83.69 112 SER A CA 1
ATOM 856 C C . SER A 1 112 ? -26.190 41.099 -4.970 1.00 83.69 112 SER A C 1
ATOM 858 O O . SER A 1 112 ? -26.159 40.433 -3.929 1.00 83.69 112 SER A O 1
ATOM 860 N N . THR A 1 113 ? -25.260 42.018 -5.232 1.00 82.94 113 THR A N 1
ATOM 861 C CA . THR A 1 113 ? -24.153 42.328 -4.310 1.00 82.94 113 THR A CA 1
ATOM 862 C C . THR A 1 113 ? -24.643 42.824 -2.947 1.00 82.94 113 THR A C 1
ATOM 864 O O . THR A 1 113 ? -23.945 42.627 -1.956 1.00 82.94 113 THR A O 1
ATOM 867 N N . ALA A 1 114 ? -25.852 43.393 -2.866 1.00 84.25 114 ALA A N 1
ATOM 868 C CA . ALA A 1 114 ? -26.503 43.779 -1.613 1.00 84.25 114 ALA A CA 1
ATOM 869 C C . ALA A 1 114 ? -26.991 42.568 -0.793 1.00 84.25 114 ALA A C 1
ATOM 871 O O . ALA A 1 114 ? -26.974 42.600 0.435 1.00 84.25 114 ALA A O 1
ATOM 872 N N . THR A 1 115 ? -27.398 41.479 -1.448 1.00 84.88 115 THR A N 1
ATOM 873 C CA . THR A 1 115 ? -27.721 40.211 -0.777 1.00 84.88 115 THR A CA 1
ATOM 874 C C . THR A 1 115 ? -26.445 39.540 -0.263 1.00 84.88 115 THR A C 1
ATOM 876 O O . THR A 1 115 ? -26.410 39.081 0.877 1.00 84.88 115 THR A O 1
ATOM 879 N N . LEU A 1 116 ? -25.376 39.547 -1.069 1.00 87.06 116 LEU A N 1
ATOM 880 C CA . LEU A 1 116 ? -24.065 39.014 -0.681 1.00 87.06 116 LEU A CA 1
ATOM 881 C C . LEU A 1 116 ? -23.406 39.837 0.442 1.00 87.06 116 LEU A C 1
ATOM 883 O O . LEU A 1 116 ? -22.803 39.261 1.341 1.00 87.06 116 LEU A O 1
ATOM 887 N N . SER A 1 117 ? -23.542 41.168 0.455 1.00 85.88 117 SER A N 1
ATOM 888 C CA . SER A 1 117 ? -22.996 42.009 1.534 1.00 85.88 117 SER A CA 1
ATOM 889 C C . SER A 1 117 ? -23.742 41.834 2.861 1.00 85.88 117 SER A C 1
ATOM 891 O O . SER A 1 117 ? -23.126 41.912 3.925 1.00 85.88 117 SER A O 1
ATOM 893 N N . ARG A 1 118 ? -25.048 41.536 2.806 1.00 87.88 118 ARG A N 1
ATOM 894 C CA . ARG A 1 118 ? -25.883 41.180 3.967 1.00 87.88 118 ARG A CA 1
ATOM 895 C C . ARG A 1 118 ? -25.676 39.745 4.458 1.00 87.88 118 ARG A C 1
ATOM 897 O O . ARG A 1 118 ? -26.224 39.405 5.507 1.00 87.88 118 ARG A O 1
ATOM 904 N N . HIS A 1 119 ? -24.899 38.912 3.758 1.00 85.44 119 HIS A N 1
ATOM 905 C CA . HIS A 1 119 ? -24.526 37.592 4.260 1.00 85.44 119 HIS A CA 1
ATOM 906 C C . HIS A 1 119 ? -23.720 37.736 5.555 1.00 85.44 119 HIS A C 1
ATOM 908 O O . HIS A 1 119 ? -22.518 38.014 5.557 1.00 85.44 119 HIS A O 1
ATOM 914 N N . LYS A 1 120 ? -24.396 37.500 6.677 1.00 84.75 120 LYS A N 1
ATOM 915 C CA . LYS A 1 120 ? -23.740 37.186 7.937 1.00 84.75 120 LYS A CA 1
ATOM 916 C C . LYS A 1 120 ? -23.390 35.709 7.876 1.00 84.75 120 LYS A C 1
ATOM 918 O O . LYS A 1 120 ? -24.288 34.878 7.749 1.00 84.75 120 LYS A O 1
ATOM 923 N N . CYS A 1 121 ? -22.102 35.387 7.965 1.00 83.06 121 CYS A N 1
ATOM 924 C CA . CYS A 1 121 ? -21.680 34.010 8.147 1.00 83.06 121 CYS A CA 1
ATOM 925 C C . CYS A 1 121 ? -22.309 33.507 9.446 1.00 83.06 121 CYS A C 1
ATOM 927 O O . CYS A 1 121 ? -21.868 33.880 10.533 1.00 83.06 121 CYS A O 1
ATOM 929 N N . SER A 1 122 ? -23.331 32.658 9.333 1.00 65.75 122 SER A N 1
ATOM 930 C CA . SER A 1 122 ? -23.733 31.792 10.432 1.00 65.75 122 SER A CA 1
ATOM 931 C C . SER A 1 122 ? -22.642 30.733 10.569 1.00 65.75 122 SER A C 1
ATOM 933 O O . SER A 1 122 ? -22.771 29.598 10.115 1.00 65.75 122 SER A O 1
ATOM 935 N N . MET A 1 123 ? -21.510 31.152 11.145 1.00 58.09 123 MET A N 1
ATOM 936 C CA . MET A 1 123 ? -20.654 30.225 11.865 1.00 58.09 123 MET A CA 1
ATOM 937 C C . MET A 1 123 ? -21.582 29.564 12.884 1.00 58.09 123 MET A C 1
ATOM 939 O O . MET A 1 123 ? -22.261 30.302 13.607 1.00 58.09 123 MET A O 1
ATOM 943 N N . PRO A 1 124 ? -21.689 28.227 12.917 1.00 49.12 124 PRO A N 1
ATOM 944 C CA . PRO A 1 124 ? -22.579 27.571 13.859 1.00 49.12 124 PRO A CA 1
ATOM 945 C C . PRO A 1 124 ? -22.187 27.998 15.274 1.00 49.12 124 PRO A C 1
ATOM 947 O O . PRO A 1 124 ? -21.086 27.702 15.743 1.00 49.12 124 PRO A O 1
ATOM 950 N N . SER A 1 125 ? -23.085 28.738 15.928 1.00 40.50 125 SER A N 1
ATOM 951 C CA . SER A 1 125 ? -22.959 29.091 17.336 1.00 40.50 125 SER A CA 1
ATOM 952 C C . SER A 1 125 ? -22.861 27.788 18.111 1.00 40.50 125 SER A C 1
ATOM 954 O O . SER A 1 125 ? -23.762 26.952 18.021 1.00 40.50 125 SER A O 1
ATOM 956 N N . SER A 1 126 ? -21.749 27.597 18.811 1.00 40.56 126 SER A N 1
ATOM 957 C CA . SER A 1 126 ? -21.440 26.356 19.505 1.00 40.56 126 SER A CA 1
ATOM 958 C C . SER A 1 126 ? -22.568 25.969 20.470 1.00 40.56 126 SER A C 1
ATOM 960 O O . SER A 1 126 ? -22.784 26.705 21.437 1.00 40.56 126 SER A O 1
ATOM 962 N N . PRO A 1 127 ? -23.229 24.803 20.315 1.00 38.72 127 PRO A N 1
ATOM 963 C CA . PRO A 1 127 ? -23.675 24.098 21.508 1.00 38.72 127 PRO A CA 1
ATOM 964 C C . PRO A 1 127 ? -22.433 23.841 22.376 1.00 38.72 127 PRO A C 1
ATOM 966 O O . PRO A 1 127 ? -21.341 23.632 21.838 1.00 38.72 127 PRO A O 1
ATOM 969 N N . ASN A 1 128 ? -22.579 23.878 23.703 1.00 42.31 128 ASN A N 1
ATOM 970 C CA . ASN A 1 128 ? -21.482 23.664 24.657 1.00 42.31 128 ASN A CA 1
ATOM 971 C C . ASN A 1 128 ? -21.002 22.199 24.652 1.00 42.31 128 ASN A C 1
ATOM 973 O O . ASN A 1 128 ? -21.206 21.451 25.603 1.00 42.31 128 ASN A O 1
ATOM 977 N N . THR A 1 129 ? -20.346 21.800 23.564 1.00 39.50 129 THR A N 1
ATOM 978 C CA . THR A 1 129 ? -19.734 20.487 23.353 1.00 39.50 129 THR A CA 1
ATOM 979 C C . THR A 1 129 ? -18.575 20.633 22.369 1.00 39.50 129 THR A C 1
ATOM 981 O O . THR A 1 129 ? -18.760 20.762 21.162 1.00 39.50 129 THR A O 1
ATOM 984 N N . LEU A 1 130 ? -17.386 20.626 22.970 1.00 45.50 130 LEU A N 1
ATOM 985 C CA . LEU A 1 130 ? -15.978 20.513 22.552 1.00 45.50 130 LEU A CA 1
ATOM 986 C C . LEU A 1 130 ? -15.568 19.971 21.149 1.00 45.50 130 LEU A C 1
ATOM 988 O O . LEU A 1 130 ? -14.372 19.839 20.904 1.00 45.50 130 LEU A O 1
ATOM 992 N N . GLU A 1 131 ? -16.465 19.637 20.218 1.00 41.41 131 GLU A N 1
ATOM 993 C CA . GLU A 1 131 ? -16.121 18.799 19.051 1.00 41.41 131 GLU A CA 1
ATOM 994 C C . GLU A 1 131 ? -15.932 19.532 17.706 1.00 41.41 131 GLU A C 1
ATOM 996 O O . GLU A 1 131 ? -15.293 18.983 16.810 1.00 41.41 131 GLU A O 1
ATOM 1001 N N . MET A 1 132 ? -16.437 20.762 17.524 1.00 41.25 132 MET A N 1
ATOM 1002 C CA . MET A 1 132 ? -16.660 21.297 16.161 1.00 41.25 132 MET A CA 1
ATOM 1003 C C . MET A 1 132 ? -15.605 22.275 15.593 1.00 41.25 132 MET A C 1
ATOM 1005 O O . MET A 1 132 ? -15.645 22.569 14.403 1.00 41.25 132 MET A O 1
ATOM 1009 N N . TYR A 1 133 ? -14.619 22.726 16.381 1.00 38.66 133 TYR A N 1
ATOM 1010 C CA . TYR A 1 133 ? -13.454 23.494 15.878 1.00 38.66 133 TYR A CA 1
ATOM 1011 C C . TYR A 1 133 ? -12.161 22.656 15.784 1.00 38.66 133 TYR A C 1
ATOM 1013 O O . TYR A 1 133 ? -11.058 23.183 15.630 1.00 38.66 133 TYR A O 1
ATOM 1021 N N . GLY A 1 134 ? -12.293 21.326 15.810 1.00 39.22 134 GLY A N 1
ATOM 1022 C CA . GLY A 1 134 ? -11.217 20.382 15.511 1.00 39.22 134 GLY A CA 1
ATOM 1023 C C . GLY A 1 134 ? -10.883 20.321 14.016 1.00 39.22 134 GLY A C 1
ATOM 1024 O O . GLY A 1 134 ? -11.180 19.329 13.355 1.00 39.22 134 GLY A O 1
ATOM 1025 N N . GLY A 1 135 ? -10.216 21.353 13.484 1.00 38.09 135 GLY A N 1
ATOM 1026 C CA . GLY A 1 135 ? -9.573 21.298 12.157 1.00 38.09 135 GLY A CA 1
ATOM 1027 C C . GLY A 1 135 ? -8.479 20.221 12.078 1.00 38.09 135 GLY A C 1
ATOM 1028 O O . GLY A 1 135 ? -8.201 19.662 11.018 1.00 38.09 135 GLY A O 1
ATOM 1029 N N . PHE A 1 136 ? -7.942 19.829 13.233 1.00 40.53 136 PHE A N 1
ATOM 1030 C CA . PHE A 1 136 ? -7.428 18.484 13.421 1.00 40.53 136 PHE A CA 1
ATOM 1031 C C . PHE A 1 136 ? -8.615 17.550 13.624 1.00 40.53 136 PHE A C 1
ATOM 1033 O O . PHE A 1 136 ? -9.244 17.584 14.684 1.00 40.53 136 PHE A O 1
ATOM 1040 N N . LYS A 1 137 ? -8.851 16.636 12.670 1.00 48.91 137 LYS A N 1
ATOM 1041 C CA . LYS A 1 137 ? -9.493 15.361 13.010 1.00 48.91 137 LYS A CA 1
ATOM 1042 C C . LYS A 1 137 ? -8.709 14.817 14.197 1.00 48.91 137 LYS A C 1
ATOM 1044 O O . LYS A 1 137 ? -7.583 14.345 14.013 1.00 48.91 137 LYS 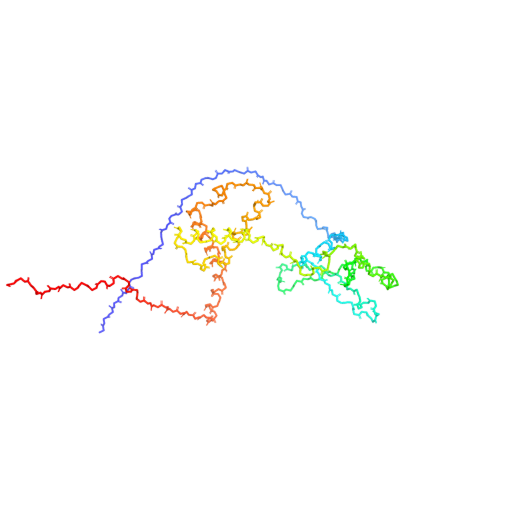A O 1
ATOM 1049 N N . ASN A 1 138 ? -9.284 14.890 15.396 1.00 45.06 138 ASN A N 1
ATOM 10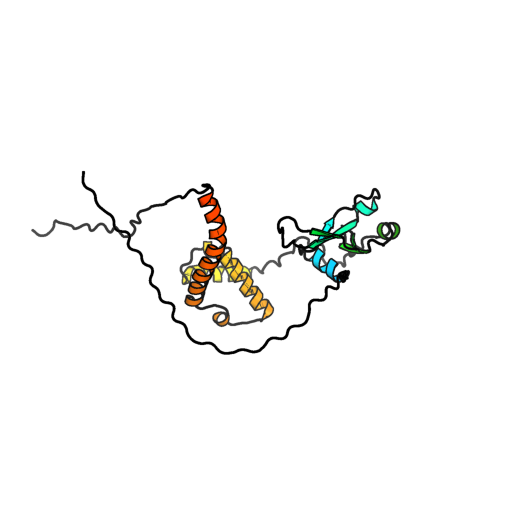50 C CA . ASN A 1 138 ? -8.788 14.170 16.555 1.00 45.06 138 ASN A CA 1
ATOM 1051 C C . ASN A 1 138 ? -8.923 12.696 16.187 1.00 45.06 138 ASN A C 1
ATOM 1053 O O . ASN A 1 138 ? -9.971 12.094 16.417 1.00 45.06 138 ASN A O 1
ATOM 1057 N N . LYS A 1 139 ? -7.894 12.141 15.521 1.00 54.59 139 LYS A N 1
ATOM 1058 C CA . LYS A 1 139 ? -7.788 10.718 15.193 1.00 54.59 139 LYS A CA 1
ATOM 1059 C C . LYS A 1 139 ? -8.033 10.020 16.515 1.00 54.59 139 LYS A C 1
ATOM 1061 O O . LYS A 1 139 ? -7.166 10.134 17.385 1.00 54.59 139 LYS A O 1
ATOM 1066 N N . LYS A 1 140 ? -9.225 9.423 16.691 1.00 65.56 140 LYS A N 1
ATOM 1067 C CA . LYS A 1 140 ? -9.678 8.884 17.979 1.00 65.56 140 LYS A CA 1
ATOM 1068 C C . LYS A 1 140 ? -8.543 8.016 18.490 1.00 65.56 140 LYS A C 1
ATOM 1070 O O . LYS A 1 140 ? -8.213 7.013 17.856 1.00 65.56 140 LYS A O 1
ATOM 1075 N N . ARG A 1 141 ? -7.837 8.499 19.520 1.00 74.81 141 ARG A N 1
ATOM 1076 C CA . ARG A 1 141 ? -6.561 7.900 19.911 1.00 74.81 141 ARG A CA 1
ATOM 1077 C C . ARG A 1 141 ? -6.901 6.489 20.348 1.00 74.81 141 ARG A C 1
ATOM 1079 O O . ARG A 1 141 ? -7.670 6.334 21.290 1.00 74.81 141 ARG A O 1
ATOM 1086 N N . MET A 1 142 ? -6.372 5.491 19.637 1.00 83.25 142 MET A N 1
ATOM 1087 C CA . MET A 1 142 ? -6.656 4.099 19.973 1.00 83.25 142 MET A CA 1
ATOM 1088 C C . MET A 1 142 ? -6.357 3.874 21.460 1.00 83.25 142 MET A C 1
ATOM 1090 O O . MET A 1 142 ? -5.283 4.314 21.906 1.00 83.25 142 MET A O 1
ATOM 1094 N N . PRO A 1 143 ? -7.292 3.264 22.215 1.00 91.19 143 PRO A N 1
ATOM 1095 C CA . PRO A 1 143 ? -7.097 2.953 23.624 1.00 91.19 143 PRO A CA 1
ATOM 1096 C C . PRO A 1 143 ? -5.772 2.223 23.850 1.00 91.19 143 PRO A C 1
ATOM 1098 O O . PRO A 1 143 ? -5.334 1.445 22.999 1.00 91.19 143 PRO A O 1
ATOM 1101 N N . THR A 1 144 ? -5.105 2.496 24.972 1.00 91.75 144 THR A N 1
ATOM 1102 C CA . THR A 1 144 ? -3.742 1.998 25.226 1.00 91.75 144 THR A CA 1
ATOM 1103 C C . THR A 1 144 ? -3.674 0.472 25.161 1.00 91.75 144 THR A C 1
ATOM 1105 O O . THR A 1 144 ? -2.835 -0.058 24.445 1.00 91.75 144 THR A O 1
ATOM 1108 N N . ASN A 1 145 ? -4.650 -0.225 25.749 1.00 93.94 145 ASN A N 1
ATOM 1109 C CA . ASN A 1 145 ? -4.771 -1.684 25.681 1.00 93.94 145 ASN A CA 1
ATOM 1110 C C . ASN A 1 145 ? -4.830 -2.232 24.239 1.00 93.94 145 ASN A C 1
ATOM 1112 O O . ASN A 1 145 ? -4.233 -3.267 23.957 1.00 93.94 145 ASN A O 1
ATOM 1116 N N . ILE A 1 146 ? -5.498 -1.531 23.314 1.00 94.94 146 ILE A N 1
ATOM 1117 C CA . ILE A 1 146 ? -5.573 -1.924 21.896 1.00 94.94 146 ILE A CA 1
ATOM 1118 C C . ILE A 1 146 ? -4.225 -1.710 21.195 1.00 94.94 146 ILE A C 1
ATOM 1120 O O . ILE A 1 146 ? -3.841 -2.503 20.336 1.00 94.94 146 ILE A O 1
ATOM 1124 N N . LYS A 1 147 ? -3.464 -0.675 21.576 1.00 93.94 147 LYS A N 1
ATOM 1125 C CA . LYS A 1 147 ? -2.091 -0.480 21.078 1.00 93.94 147 LYS A CA 1
ATOM 1126 C C . LYS A 1 147 ? -1.148 -1.560 21.596 1.00 93.94 147 LYS A C 1
ATOM 1128 O O . LYS A 1 147 ? -0.358 -2.081 20.815 1.00 93.94 147 LYS A O 1
ATOM 1133 N N . ASP A 1 148 ? -1.257 -1.923 22.870 1.00 96.88 148 ASP A N 1
ATOM 1134 C CA . ASP A 1 148 ? -0.441 -2.976 23.476 1.00 96.88 148 ASP A CA 1
ATOM 1135 C C . ASP A 1 148 ? -0.751 -4.345 22.854 1.00 96.88 148 ASP A C 1
ATOM 1137 O O . ASP A 1 148 ? 0.159 -5.138 22.598 1.00 96.88 148 ASP A O 1
ATOM 1141 N N . GLU A 1 149 ? -2.021 -4.619 22.534 1.00 97.56 149 GLU A N 1
ATOM 1142 C CA . GLU A 1 149 ? -2.385 -5.792 21.740 1.00 97.56 149 GLU A CA 1
ATOM 1143 C C . GLU A 1 149 ? -1.806 -5.713 20.320 1.00 97.56 149 GLU A C 1
ATOM 1145 O O . GLU A 1 149 ? -1.174 -6.674 19.880 1.00 97.56 149 GLU A O 1
ATOM 1150 N N . ALA A 1 150 ? -1.936 -4.581 19.621 1.00 96.38 150 ALA A N 1
ATOM 1151 C CA . ALA A 1 150 ? -1.368 -4.407 18.282 1.00 96.38 150 ALA A CA 1
ATOM 1152 C C . ALA A 1 150 ? 0.157 -4.634 18.260 1.00 96.38 150 ALA A C 1
ATOM 1154 O O . ALA A 1 150 ? 0.655 -5.315 17.361 1.00 96.38 150 ALA A O 1
ATOM 1155 N N . ILE A 1 151 ? 0.887 -4.158 19.277 1.00 97.75 151 ILE A N 1
ATOM 1156 C CA . ILE A 1 151 ? 2.320 -4.438 19.464 1.00 97.75 151 ILE A CA 1
ATOM 1157 C C . ILE A 1 151 ? 2.556 -5.949 19.594 1.00 97.75 151 ILE A C 1
ATOM 1159 O O . ILE A 1 151 ? 3.383 -6.496 18.866 1.00 97.75 151 ILE A O 1
ATOM 1163 N N . LYS A 1 152 ? 1.796 -6.653 20.446 1.00 98.31 152 LYS A N 1
ATOM 1164 C CA . LYS A 1 152 ? 1.909 -8.117 20.608 1.00 98.31 152 LYS A CA 1
ATOM 1165 C C . LYS A 1 152 ? 1.635 -8.877 19.303 1.00 98.31 152 LYS A C 1
ATOM 1167 O O . LYS A 1 152 ? 2.362 -9.822 18.998 1.00 98.31 152 LYS A O 1
ATOM 1172 N N . LYS A 1 153 ? 0.636 -8.469 18.505 1.00 98.00 153 LYS A N 1
ATOM 1173 C CA . LYS A 1 153 ? 0.366 -9.075 17.182 1.00 98.00 153 LYS A CA 1
ATOM 1174 C C . LYS A 1 153 ? 1.517 -8.810 16.202 1.00 98.00 153 LYS A C 1
ATOM 1176 O O . LYS A 1 153 ? 1.932 -9.735 15.512 1.00 98.00 153 LYS A O 1
ATOM 1181 N N . CYS A 1 154 ? 2.067 -7.594 16.181 1.00 97.88 154 CYS A N 1
ATOM 1182 C CA . CYS A 1 154 ? 3.208 -7.231 15.333 1.00 97.88 154 CYS A CA 1
ATOM 1183 C C . CYS A 1 154 ? 4.477 -8.022 15.687 1.00 97.88 154 CYS A C 1
ATOM 1185 O O . CYS A 1 154 ? 5.152 -8.523 14.791 1.00 97.88 154 CYS A O 1
ATOM 1187 N N . VAL A 1 155 ? 4.773 -8.188 16.982 1.00 98.38 155 VAL A N 1
ATOM 1188 C CA . VAL A 1 155 ? 5.873 -9.046 17.454 1.00 98.38 155 VAL A CA 1
ATOM 1189 C C . VAL A 1 155 ? 5.644 -10.489 17.004 1.00 98.38 155 VAL A C 1
ATOM 1191 O O . VAL A 1 155 ? 6.530 -11.074 16.388 1.00 98.38 155 VAL A O 1
ATOM 1194 N N . LYS A 1 156 ? 4.440 -11.042 17.220 1.00 98.44 156 LYS A N 1
ATOM 1195 C CA . LYS A 1 156 ? 4.097 -12.408 16.792 1.00 98.44 156 LYS A CA 1
ATOM 1196 C C . LYS A 1 156 ? 4.265 -12.604 15.279 1.00 98.44 156 LYS A C 1
ATOM 1198 O O . LYS A 1 156 ? 4.829 -13.615 14.879 1.00 98.44 156 LYS A O 1
ATOM 1203 N N . TYR A 1 157 ? 3.832 -11.644 14.460 1.00 98.00 157 TYR A N 1
ATOM 1204 C CA . TYR A 1 157 ? 4.028 -11.654 13.005 1.00 98.00 157 TYR A CA 1
ATOM 1205 C C . TYR A 1 157 ? 5.516 -11.701 12.627 1.00 98.00 157 TYR A C 1
ATOM 1207 O O . TYR A 1 157 ? 5.937 -12.599 11.903 1.00 98.00 157 TYR A O 1
ATOM 1215 N N . CYS A 1 158 ? 6.341 -10.798 13.169 1.00 98.06 158 CYS A N 1
ATOM 1216 C CA . CYS A 1 158 ? 7.780 -10.801 12.894 1.00 98.06 158 CYS A CA 1
ATOM 1217 C C . CYS A 1 158 ? 8.479 -12.093 13.344 1.00 98.06 158 CYS A C 1
ATOM 1219 O O . CYS A 1 158 ? 9.348 -12.584 12.624 1.00 98.06 158 CYS A O 1
ATOM 1221 N N . SER A 1 159 ? 8.107 -12.641 14.504 1.00 98.19 159 SER A N 1
ATOM 1222 C CA . SER A 1 159 ? 8.735 -13.838 15.075 1.00 98.19 159 SER A CA 1
ATOM 1223 C C . SER A 1 159 ? 8.306 -15.151 14.418 1.00 98.19 159 SER A C 1
ATOM 1225 O O . SER A 1 159 ? 9.140 -16.043 14.313 1.00 98.19 159 SER A O 1
ATOM 1227 N N . LEU A 1 160 ? 7.045 -15.299 13.996 1.00 98.19 160 LEU A N 1
ATOM 1228 C CA . LEU A 1 160 ? 6.576 -16.529 13.340 1.00 98.19 160 LEU A CA 1
ATOM 1229 C C . LEU A 1 160 ? 6.959 -16.577 11.859 1.00 98.19 160 LEU A C 1
ATOM 1231 O O . LEU A 1 160 ? 7.449 -17.598 11.387 1.00 98.19 160 LEU A O 1
ATOM 1235 N N . ASP A 1 161 ? 6.794 -15.463 11.146 1.00 97.81 161 ASP A N 1
ATOM 1236 C CA . ASP A 1 161 ? 6.988 -15.412 9.693 1.00 97.81 161 ASP A CA 1
ATOM 1237 C C . ASP A 1 161 ? 8.431 -15.013 9.307 1.00 97.81 161 ASP A C 1
ATOM 1239 O O . ASP A 1 161 ? 8.717 -14.768 8.132 1.00 97.81 161 ASP A O 1
ATOM 1243 N N . ILE A 1 162 ? 9.326 -14.887 10.301 1.00 97.88 162 ILE A N 1
ATOM 1244 C CA . ILE A 1 162 ? 10.730 -14.448 10.181 1.00 97.88 162 ILE A CA 1
ATOM 1245 C C . ILE A 1 162 ? 10.841 -13.162 9.336 1.00 97.88 162 ILE A C 1
ATOM 1247 O O . ILE A 1 162 ? 11.618 -13.045 8.385 1.00 97.88 162 ILE A O 1
ATOM 1251 N N . ARG A 1 163 ? 10.005 -12.166 9.661 1.00 97.38 163 ARG A N 1
ATOM 1252 C CA . ARG A 1 163 ? 9.933 -10.891 8.927 1.00 97.38 163 ARG A CA 1
ATOM 1253 C C . ARG A 1 163 ? 10.755 -9.804 9.617 1.00 97.38 163 ARG A C 1
ATOM 1255 O O . ARG A 1 163 ? 10.643 -9.643 10.834 1.00 97.38 163 ARG A O 1
ATOM 1262 N N . PRO A 1 164 ? 11.516 -8.985 8.865 1.00 97.94 164 PRO A N 1
ATOM 1263 C CA . PRO A 1 164 ? 12.224 -7.853 9.447 1.00 97.94 164 PRO A CA 1
ATOM 1264 C C . PRO A 1 164 ? 11.222 -6.866 10.054 1.00 97.94 164 PRO A C 1
ATOM 1266 O O . PRO A 1 164 ? 10.187 -6.581 9.455 1.00 97.94 164 PRO A O 1
ATOM 1269 N N . MET A 1 165 ? 11.548 -6.282 11.209 1.00 97.19 165 MET A N 1
ATOM 1270 C CA . MET A 1 165 ? 10.661 -5.344 11.923 1.00 97.19 165 MET A CA 1
ATOM 1271 C C . MET A 1 165 ? 10.260 -4.123 11.073 1.00 97.19 165 MET A C 1
ATOM 1273 O O . MET A 1 165 ? 9.190 -3.547 11.261 1.00 97.19 165 MET A O 1
ATOM 1277 N N . LEU A 1 166 ? 11.092 -3.749 10.093 1.00 97.50 166 LEU A N 1
ATOM 1278 C CA . LEU A 1 166 ? 10.793 -2.693 9.122 1.00 97.50 166 LEU A CA 1
ATOM 1279 C C . LEU A 1 166 ? 9.595 -3.017 8.211 1.00 97.50 166 LEU A C 1
ATOM 1281 O O . LEU A 1 166 ? 8.957 -2.083 7.731 1.00 97.50 166 LEU A O 1
ATOM 1285 N N . ALA A 1 167 ? 9.233 -4.292 8.018 1.00 97.06 167 ALA A N 1
ATOM 1286 C CA . ALA A 1 167 ? 8.088 -4.689 7.194 1.00 97.06 167 ALA A CA 1
ATOM 1287 C C . ALA A 1 167 ? 6.762 -4.089 7.701 1.00 97.06 167 ALA A C 1
ATOM 1289 O O . ALA A 1 167 ? 5.926 -3.696 6.894 1.00 97.06 167 ALA A O 1
ATOM 1290 N N . ILE A 1 168 ? 6.610 -3.928 9.023 1.00 96.94 168 ILE A N 1
ATOM 1291 C CA . ILE A 1 168 ? 5.428 -3.314 9.659 1.00 96.94 168 ILE A CA 1
ATOM 1292 C C . ILE A 1 168 ? 5.262 -1.836 9.249 1.00 96.94 168 ILE A C 1
ATOM 1294 O O . ILE A 1 168 ? 4.153 -1.310 9.254 1.00 96.94 168 ILE A O 1
ATOM 1298 N N . LYS A 1 169 ? 6.357 -1.156 8.878 1.00 95.94 169 LYS A N 1
ATOM 1299 C CA . LYS A 1 169 ? 6.351 0.236 8.392 1.00 95.94 169 LYS A CA 1
ATOM 1300 C C . LYS A 1 169 ? 6.279 0.344 6.862 1.00 95.94 169 LYS A C 1
ATOM 1302 O O . LYS A 1 169 ? 6.288 1.459 6.343 1.00 95.94 169 LYS A O 1
ATOM 1307 N N . GLY A 1 170 ? 6.248 -0.775 6.135 1.00 97.00 170 GLY A N 1
ATOM 1308 C CA . GLY A 1 170 ? 6.219 -0.774 4.673 1.00 97.00 170 GLY A CA 1
ATOM 1309 C C . GLY A 1 170 ? 4.916 -0.165 4.136 1.00 97.00 170 GLY A C 1
ATOM 1310 O O . GLY A 1 170 ? 3.845 -0.554 4.602 1.00 97.00 170 GLY A O 1
ATOM 1311 N N . PRO A 1 171 ? 4.956 0.746 3.144 1.00 96.94 171 PRO A N 1
ATOM 1312 C CA . PRO A 1 171 ? 3.756 1.441 2.670 1.00 96.94 171 PRO A CA 1
ATOM 1313 C C . PRO A 1 171 ? 2.682 0.475 2.146 1.00 96.94 171 PRO A C 1
ATOM 1315 O O . PRO A 1 171 ? 1.524 0.601 2.528 1.00 96.94 171 PRO A O 1
ATOM 1318 N N . GLY A 1 172 ? 3.071 -0.554 1.382 1.00 97.38 172 GLY A N 1
ATOM 1319 C CA . GLY A 1 172 ? 2.137 -1.583 0.905 1.00 97.38 172 GLY A CA 1
ATOM 1320 C C . GLY A 1 172 ? 1.543 -2.463 2.016 1.00 97.38 172 GLY A C 1
ATOM 1321 O O . GLY A 1 172 ? 0.420 -2.934 1.884 1.00 97.38 172 GLY A O 1
ATOM 1322 N N . PHE A 1 173 ? 2.242 -2.648 3.145 1.00 97.06 173 PHE A N 1
ATOM 1323 C CA . PHE A 1 173 ? 1.674 -3.343 4.308 1.00 97.06 173 PHE A CA 1
ATOM 1324 C C . PHE A 1 173 ? 0.605 -2.480 4.994 1.00 97.06 173 PHE A C 1
ATOM 1326 O O . PHE A 1 173 ? -0.467 -2.978 5.332 1.00 97.06 173 PHE A O 1
ATOM 1333 N N . CYS A 1 174 ? 0.856 -1.174 5.131 1.00 96.31 174 CYS A N 1
ATOM 1334 C CA . CYS A 1 174 ? -0.130 -0.216 5.637 1.00 96.31 174 CYS A CA 1
ATOM 1335 C C . CYS A 1 174 ? -1.370 -0.115 4.730 1.00 96.31 174 CYS A C 1
ATOM 1337 O O . CYS A 1 174 ? -2.486 -0.033 5.240 1.00 96.31 174 CYS A O 1
ATOM 1339 N N . GLU A 1 175 ? -1.188 -0.145 3.408 1.00 97.94 175 GLU A N 1
ATOM 1340 C CA . GLU A 1 175 ? -2.275 -0.126 2.419 1.00 97.94 175 GLU A CA 1
ATOM 1341 C C . GLU A 1 175 ? -3.175 -1.369 2.536 1.00 97.94 175 GLU A C 1
ATOM 1343 O O . GLU A 1 175 ? -4.391 -1.241 2.681 1.00 97.94 175 GLU A O 1
ATOM 1348 N N . ILE A 1 176 ? -2.575 -2.564 2.591 1.00 96.94 176 ILE A N 1
ATOM 1349 C CA . ILE A 1 176 ? -3.288 -3.829 2.834 1.00 96.94 176 ILE A CA 1
ATOM 1350 C C . ILE A 1 176 ? -4.000 -3.811 4.200 1.00 96.94 176 ILE A C 1
ATOM 1352 O O . ILE A 1 176 ? -5.153 -4.230 4.309 1.00 96.94 176 ILE A O 1
ATOM 1356 N N . GLY A 1 177 ? -3.351 -3.279 5.240 1.00 96.75 177 GLY A N 1
ATOM 1357 C CA . GLY A 1 177 ? -3.952 -3.128 6.567 1.00 96.75 177 GLY A CA 1
ATOM 1358 C C . GLY A 1 177 ? -5.192 -2.228 6.565 1.00 96.75 177 GLY A C 1
ATOM 1359 O O . GLY A 1 177 ? -6.208 -2.589 7.159 1.00 96.75 177 GLY A O 1
ATOM 1360 N N . GLN A 1 178 ? -5.149 -1.091 5.862 1.00 96.25 178 GLN A N 1
ATOM 1361 C CA . GLN A 1 178 ? -6.314 -0.213 5.707 1.00 96.25 178 GLN A CA 1
ATOM 1362 C C . GLN A 1 178 ? -7.432 -0.899 4.910 1.00 96.25 178 GLN A C 1
ATOM 1364 O O . GLN A 1 178 ? -8.590 -0.829 5.312 1.00 96.25 178 GLN A O 1
ATOM 1369 N N . PHE A 1 179 ? -7.095 -1.631 3.845 1.00 96.94 179 PHE A N 1
ATOM 1370 C CA . PHE A 1 179 ? -8.065 -2.408 3.070 1.00 96.94 179 PHE A CA 1
ATOM 1371 C C . PHE A 1 179 ? -8.822 -3.439 3.930 1.00 96.94 179 PHE A C 1
ATOM 1373 O O . PHE A 1 179 ? -10.043 -3.550 3.809 1.00 96.94 179 PHE A O 1
ATOM 1380 N N . PHE A 1 180 ? -8.147 -4.138 4.852 1.00 96.25 180 PHE A N 1
ATOM 1381 C CA . PHE A 1 180 ? -8.819 -5.052 5.788 1.00 96.25 180 PHE A CA 1
ATOM 1382 C C . PHE A 1 180 ? -9.704 -4.327 6.809 1.00 96.25 180 PHE A C 1
ATOM 1384 O O . PHE A 1 180 ? -10.802 -4.806 7.098 1.00 96.25 180 PHE A O 1
ATOM 1391 N N . LEU A 1 181 ? -9.286 -3.161 7.317 1.00 95.12 181 LEU A N 1
ATOM 1392 C CA . LEU A 1 181 ? -10.144 -2.325 8.169 1.00 95.12 181 LEU A CA 1
ATOM 1393 C C . LEU A 1 181 ? -11.406 -1.875 7.415 1.00 95.12 181 LEU A C 1
ATOM 1395 O O . LEU A 1 181 ? -12.503 -1.925 7.970 1.00 95.12 181 LEU A O 1
ATOM 1399 N N . ASP A 1 182 ? -11.268 -1.505 6.142 1.00 95.62 182 ASP A N 1
ATOM 1400 C CA . ASP A 1 182 ? -12.380 -1.075 5.291 1.00 95.62 182 ASP A CA 1
ATOM 1401 C C . ASP A 1 182 ? -13.299 -2.242 4.887 1.00 95.62 182 ASP A C 1
ATOM 1403 O O . ASP A 1 182 ? -14.484 -2.023 4.627 1.00 95.62 182 ASP A O 1
ATOM 1407 N N . ILE A 1 183 ? -12.797 -3.481 4.816 1.00 95.50 183 ILE A N 1
ATOM 1408 C CA . ILE A 1 183 ? -13.641 -4.684 4.708 1.00 95.50 183 ILE A CA 1
ATOM 1409 C C . ILE A 1 183 ? -14.409 -4.893 6.014 1.00 95.50 183 ILE A C 1
ATOM 1411 O O . ILE A 1 183 ? -15.637 -4.941 5.977 1.00 95.50 183 ILE A O 1
ATOM 1415 N N . GLY A 1 184 ? -13.722 -4.931 7.160 1.00 95.12 184 GLY A N 1
ATOM 1416 C CA . GLY A 1 184 ? -14.361 -5.142 8.464 1.00 95.12 184 GLY A CA 1
ATOM 1417 C C . GLY A 1 184 ? -15.421 -4.086 8.798 1.00 95.12 184 GLY A C 1
ATOM 1418 O O . GLY A 1 184 ? -16.460 -4.406 9.369 1.00 95.12 184 GLY A O 1
ATOM 1419 N N . ALA A 1 185 ? -15.212 -2.837 8.373 1.00 94.38 185 ALA A N 1
ATOM 1420 C CA . ALA A 1 185 ? -16.183 -1.755 8.529 1.00 94.38 185 ALA A CA 1
ATOM 1421 C C . ALA A 1 185 ? -17.409 -1.864 7.597 1.00 94.38 185 ALA A C 1
ATOM 1423 O O . ALA A 1 185 ? -18.462 -1.322 7.931 1.00 94.38 185 ALA A O 1
ATOM 1424 N N . ARG A 1 186 ? -17.289 -2.525 6.436 1.00 96.06 186 ARG A N 1
ATOM 1425 C CA . ARG A 1 186 ? -18.380 -2.677 5.449 1.00 96.06 186 ARG A CA 1
ATOM 1426 C C . ARG A 1 186 ? -19.167 -3.976 5.599 1.00 96.06 186 ARG A C 1
ATOM 1428 O O . ARG A 1 186 ? -20.375 -3.963 5.398 1.00 96.06 186 ARG A O 1
ATOM 1435 N N . TYR A 1 187 ? -18.483 -5.070 5.923 1.00 95.56 187 TYR A N 1
ATOM 1436 C CA . TYR A 1 187 ? -19.037 -6.428 5.922 1.00 95.56 187 TYR A CA 1
ATOM 1437 C C . TYR A 1 187 ? -19.075 -7.068 7.319 1.00 95.56 187 TYR A C 1
ATOM 1439 O O . TYR A 1 187 ? -19.688 -8.115 7.497 1.00 95.56 187 TYR A O 1
ATOM 1447 N N . GLY A 1 188 ? -18.477 -6.428 8.330 1.00 94.81 188 GLY A N 1
ATOM 1448 C CA . GLY A 1 188 ? -18.422 -6.949 9.694 1.00 94.81 188 GLY A CA 1
ATOM 1449 C C . GLY A 1 188 ? -17.349 -8.025 9.874 1.00 94.81 188 GLY A C 1
ATOM 1450 O O . GLY A 1 188 ? -16.305 -8.012 9.220 1.00 94.81 188 GLY A O 1
ATOM 1451 N N . SER A 1 189 ? -17.588 -8.954 10.802 1.00 93.31 189 SER A N 1
ATOM 1452 C CA . SER A 1 189 ? -16.679 -10.082 11.029 1.00 93.31 189 SER A CA 1
ATOM 1453 C C . SER A 1 189 ? -16.696 -11.014 9.814 1.00 93.31 189 SER A C 1
ATOM 1455 O O . SER A 1 189 ? -17.748 -11.511 9.430 1.00 93.31 189 SER A O 1
ATOM 1457 N N . THR A 1 190 ? -15.530 -11.205 9.199 1.00 93.50 190 THR A N 1
ATOM 1458 C CA . THR A 1 190 ? -15.317 -11.997 7.978 1.00 93.50 190 THR A CA 1
ATOM 1459 C C . THR A 1 190 ? -14.093 -12.888 8.198 1.00 93.50 190 THR A C 1
ATOM 1461 O O . THR A 1 190 ? -13.164 -12.457 8.889 1.00 93.50 190 THR A O 1
ATOM 1464 N N . ASP A 1 191 ? -14.062 -14.097 7.630 1.00 94.75 191 ASP A N 1
ATOM 1465 C CA . ASP A 1 191 ? -12.853 -14.927 7.665 1.00 94.75 191 ASP A CA 1
ATOM 1466 C C . ASP A 1 191 ? -11.744 -14.284 6.813 1.00 94.75 191 ASP A C 1
ATOM 1468 O O . ASP A 1 191 ? -11.961 -13.811 5.696 1.00 94.75 191 ASP A O 1
ATOM 1472 N N . ILE A 1 192 ? -10.526 -14.262 7.349 1.00 93.75 192 ILE A N 1
ATOM 1473 C CA . ILE A 1 192 ? -9.345 -13.767 6.648 1.00 93.75 192 ILE A CA 1
ATOM 1474 C C . ILE A 1 192 ? -8.927 -14.701 5.503 1.00 93.75 192 ILE A C 1
ATOM 1476 O O . ILE A 1 192 ? -8.324 -14.237 4.533 1.00 93.75 192 ILE A O 1
ATOM 1480 N N . HIS A 1 193 ? -9.268 -15.991 5.579 1.00 94.69 193 HIS A N 1
ATOM 1481 C CA . HIS A 1 193 ? -8.963 -16.974 4.539 1.00 94.69 193 HIS A CA 1
ATOM 1482 C C . HIS A 1 193 ? -9.802 -16.788 3.265 1.00 94.69 193 HIS A C 1
ATOM 1484 O O . HIS A 1 193 ? -9.294 -17.057 2.179 1.00 94.69 193 HIS A O 1
ATOM 1490 N N . ASP A 1 194 ? -11.015 -16.237 3.375 1.00 94.38 194 ASP A N 1
ATOM 1491 C CA . ASP A 1 194 ? -11.849 -15.863 2.221 1.00 94.38 194 ASP A CA 1
ATOM 1492 C C . ASP A 1 194 ? -11.369 -14.566 1.543 1.00 94.38 194 ASP A C 1
ATOM 1494 O O . ASP A 1 194 ? -11.613 -14.336 0.357 1.00 94.38 194 ASP A O 1
ATOM 1498 N N . ILE A 1 195 ? -10.675 -13.700 2.292 1.00 94.81 195 ILE A N 1
ATOM 1499 C CA . ILE A 1 195 ? -10.165 -12.408 1.808 1.00 94.81 195 ILE A CA 1
ATOM 1500 C C . ILE A 1 195 ? -8.775 -12.558 1.167 1.00 94.81 195 ILE A C 1
ATOM 1502 O O . ILE A 1 195 ? -8.461 -11.872 0.189 1.00 94.81 195 ILE A O 1
ATOM 1506 N N . LEU A 1 196 ? -7.908 -13.404 1.733 1.00 95.94 196 LEU A N 1
ATOM 1507 C CA . LEU A 1 196 ? -6.512 -13.524 1.311 1.00 95.94 196 LEU A CA 1
ATOM 1508 C C . LEU A 1 196 ? -6.349 -14.423 0.070 1.00 95.94 196 LEU A C 1
ATOM 1510 O O . LEU A 1 196 ? -6.597 -15.626 0.141 1.00 95.94 196 LEU A O 1
ATOM 1514 N N . PRO A 1 197 ? -5.831 -13.903 -1.060 1.00 96.62 197 PRO A N 1
ATOM 1515 C CA . PRO A 1 197 ? -5.565 -14.728 -2.231 1.00 96.62 197 PRO A CA 1
ATOM 1516 C C . PRO A 1 197 ? -4.386 -15.683 -1.996 1.00 96.62 197 PRO A C 1
ATOM 1518 O O . PRO A 1 197 ? -3.361 -15.310 -1.424 1.00 96.62 197 PRO A O 1
ATOM 1521 N N . HIS A 1 198 ? -4.483 -16.897 -2.544 1.00 97.31 198 HIS A N 1
ATOM 1522 C CA . HIS A 1 198 ? -3.389 -17.872 -2.523 1.00 97.31 198 HIS A CA 1
ATOM 1523 C C . HIS A 1 198 ? -2.084 -17.288 -3.124 1.00 97.31 198 HIS A C 1
ATOM 1525 O O . HIS A 1 198 ? -2.154 -16.614 -4.162 1.00 97.31 198 HIS A O 1
ATOM 1531 N N . PRO A 1 199 ? -0.883 -17.581 -2.576 1.00 96.94 199 PRO A N 1
ATOM 1532 C CA . PRO A 1 199 ? 0.385 -17.013 -3.056 1.00 96.94 199 PRO A CA 1
ATOM 1533 C C . PRO A 1 199 ? 0.638 -17.169 -4.564 1.00 96.94 199 PRO A C 1
ATOM 1535 O O . PRO A 1 199 ? 1.115 -16.238 -5.212 1.00 96.94 199 PRO A O 1
ATOM 1538 N N . THR A 1 200 ? 0.248 -18.297 -5.168 1.00 97.38 200 THR A N 1
ATOM 1539 C CA . THR A 1 200 ? 0.343 -18.523 -6.627 1.00 97.38 200 THR A CA 1
ATOM 1540 C C . THR A 1 200 ? -0.520 -17.555 -7.444 1.00 97.38 200 THR A C 1
ATOM 1542 O O . THR A 1 200 ? -0.182 -17.212 -8.576 1.00 97.38 200 THR A O 1
ATOM 1545 N N . THR A 1 201 ? -1.644 -17.084 -6.901 1.00 97.12 201 THR A N 1
ATOM 1546 C CA . THR A 1 201 ? -2.464 -16.046 -7.541 1.00 97.12 201 THR A CA 1
ATOM 1547 C C . THR A 1 201 ? -1.757 -14.699 -7.469 1.00 97.12 201 THR A C 1
ATOM 1549 O O . THR A 1 201 ? -1.609 -14.052 -8.504 1.00 97.12 201 THR A O 1
ATOM 1552 N N . VAL A 1 202 ? -1.208 -14.328 -6.308 1.00 97.62 202 VAL A N 1
ATOM 1553 C CA . VAL A 1 202 ? -0.402 -13.101 -6.164 1.00 97.62 202 VAL A CA 1
ATOM 1554 C C . VAL A 1 202 ? 0.797 -13.114 -7.122 1.00 97.62 202 VAL A C 1
ATOM 1556 O O . VAL A 1 202 ? 0.995 -12.153 -7.859 1.00 97.62 202 VAL A O 1
ATOM 1559 N N . SER A 1 203 ? 1.537 -14.224 -7.198 1.00 96.69 203 SER A N 1
ATOM 1560 C CA . SER A 1 203 ? 2.676 -14.400 -8.114 1.00 96.69 203 SER A CA 1
ATOM 1561 C C . SER A 1 203 ? 2.296 -14.172 -9.587 1.00 96.69 203 SER A C 1
ATOM 1563 O O . SER A 1 203 ? 2.915 -13.347 -10.266 1.00 96.69 203 SER A O 1
ATOM 1565 N N . ARG A 1 204 ? 1.218 -14.808 -10.073 1.00 96.25 204 ARG A N 1
ATOM 1566 C CA . ARG A 1 204 ? 0.709 -14.597 -11.444 1.00 96.25 204 ARG A CA 1
ATOM 1567 C C . ARG A 1 204 ? 0.292 -13.141 -11.690 1.00 96.25 204 ARG A C 1
ATOM 1569 O O . ARG A 1 204 ? 0.576 -12.587 -12.755 1.00 96.25 204 ARG A O 1
ATOM 1576 N N . HIS A 1 205 ? -0.345 -12.502 -10.707 1.00 97.25 205 HIS A N 1
ATOM 1577 C CA . HIS A 1 205 ? -0.743 -11.097 -10.800 1.00 97.25 205 HIS A CA 1
ATOM 1578 C C . HIS A 1 205 ? 0.451 -10.132 -10.788 1.00 97.25 205 HIS A C 1
ATOM 1580 O O . HIS A 1 205 ? 0.400 -9.137 -11.513 1.00 97.25 205 HIS A O 1
ATOM 1586 N N . ILE A 1 206 ? 1.534 -10.428 -10.060 1.00 97.44 206 ILE A N 1
ATOM 1587 C CA . ILE A 1 206 ? 2.785 -9.650 -10.104 1.00 97.44 206 ILE A CA 1
ATOM 1588 C C . ILE A 1 206 ? 3.356 -9.659 -11.523 1.00 97.44 206 ILE A C 1
ATOM 1590 O O . ILE A 1 206 ? 3.590 -8.587 -12.079 1.00 97.44 206 ILE A O 1
ATOM 1594 N N . VAL A 1 207 ? 3.506 -10.837 -12.144 1.00 95.00 207 VAL A N 1
ATOM 1595 C CA . VAL A 1 207 ? 4.029 -10.951 -13.520 1.00 95.00 207 VAL A CA 1
ATOM 1596 C C . VAL A 1 207 ? 3.137 -10.189 -14.504 1.00 95.00 207 VAL A C 1
ATOM 1598 O O . VAL A 1 207 ? 3.626 -9.327 -15.232 1.00 95.00 207 VAL A O 1
ATOM 1601 N N . SER A 1 208 ? 1.819 -10.420 -14.471 1.00 96.06 208 SER A N 1
ATOM 1602 C CA . SER A 1 208 ? 0.860 -9.724 -15.346 1.00 96.06 208 SER A CA 1
ATOM 1603 C C . SER A 1 208 ? 0.920 -8.197 -15.189 1.00 96.06 208 SER A C 1
ATOM 1605 O O . SER A 1 208 ? 0.919 -7.460 -16.179 1.00 96.06 208 SER A O 1
ATOM 1607 N N . THR A 1 209 ? 1.012 -7.708 -13.951 1.00 96.69 209 THR A N 1
ATOM 1608 C CA . THR A 1 209 ? 1.073 -6.272 -13.640 1.00 96.69 209 THR A CA 1
ATOM 1609 C C . THR A 1 209 ? 2.397 -5.664 -14.092 1.00 96.69 209 THR A C 1
ATOM 1611 O O . THR A 1 209 ? 2.389 -4.628 -14.758 1.00 96.69 209 THR A O 1
ATOM 1614 N N . ALA A 1 210 ? 3.523 -6.338 -13.842 1.00 96.88 210 ALA A N 1
ATOM 1615 C CA . ALA A 1 210 ? 4.836 -5.918 -14.322 1.00 96.88 210 ALA A CA 1
ATOM 1616 C C . ALA A 1 210 ? 4.880 -5.842 -15.859 1.00 96.88 210 ALA A C 1
ATOM 1618 O O . ALA A 1 210 ? 5.361 -4.851 -16.407 1.00 96.88 210 ALA A O 1
ATOM 1619 N N . THR A 1 211 ? 4.309 -6.820 -16.573 1.00 96.62 211 THR A N 1
ATOM 1620 C CA . THR A 1 211 ? 4.201 -6.779 -18.042 1.00 96.62 211 THR A CA 1
ATOM 1621 C C . THR A 1 211 ? 3.340 -5.609 -18.525 1.00 96.62 211 THR A C 1
ATOM 1623 O O . THR A 1 211 ? 3.722 -4.939 -19.485 1.00 96.62 211 THR A O 1
ATOM 1626 N N . LYS A 1 212 ? 2.202 -5.322 -17.874 1.00 96.38 212 LYS A N 1
ATOM 1627 C CA . LYS A 1 212 ? 1.340 -4.172 -18.216 1.00 96.38 212 LYS A CA 1
ATOM 1628 C C . LYS A 1 212 ? 2.074 -2.842 -18.020 1.00 96.38 212 LYS A C 1
ATOM 1630 O O . LYS A 1 212 ? 2.119 -2.037 -18.949 1.00 96.38 212 LYS A O 1
ATOM 1635 N N . ILE A 1 213 ? 2.704 -2.645 -16.860 1.00 96.50 213 ILE A N 1
ATOM 1636 C CA . ILE A 1 213 ? 3.490 -1.441 -16.555 1.00 96.50 213 ILE A CA 1
ATOM 1637 C C . ILE A 1 213 ? 4.651 -1.302 -17.547 1.00 96.50 213 ILE A C 1
ATOM 1639 O O . ILE A 1 213 ? 4.810 -0.239 -18.146 1.00 96.50 213 ILE A O 1
ATOM 1643 N N . ARG A 1 214 ? 5.401 -2.382 -17.815 1.00 96.38 214 ARG A N 1
ATOM 1644 C CA . ARG A 1 214 ? 6.491 -2.391 -18.805 1.00 96.38 214 ARG A CA 1
ATOM 1645 C C . ARG A 1 214 ? 5.996 -1.991 -20.195 1.00 96.38 214 ARG A C 1
ATOM 1647 O O . ARG A 1 214 ? 6.638 -1.156 -20.816 1.00 96.38 214 ARG A O 1
ATOM 1654 N N . LYS A 1 215 ? 4.857 -2.507 -20.674 1.00 95.06 215 LYS A N 1
ATOM 1655 C CA . LYS A 1 215 ? 4.285 -2.129 -21.986 1.00 95.06 215 LYS A CA 1
ATOM 1656 C C . LYS A 1 215 ? 3.941 -0.636 -22.083 1.00 95.06 215 LYS A C 1
ATOM 1658 O O . LYS A 1 215 ? 4.138 -0.042 -23.140 1.00 95.06 215 LYS A O 1
ATOM 1663 N N . ILE A 1 216 ? 3.454 -0.028 -21.000 1.00 94.06 216 ILE A N 1
ATOM 1664 C CA . ILE A 1 216 ? 3.163 1.415 -20.940 1.00 94.06 216 ILE A CA 1
ATOM 1665 C C . ILE A 1 216 ? 4.469 2.222 -20.918 1.00 94.06 216 ILE A C 1
ATOM 1667 O O . ILE A 1 216 ? 4.639 3.158 -21.699 1.00 94.06 216 ILE A O 1
ATOM 1671 N N . PHE A 1 217 ? 5.406 1.843 -20.048 1.00 95.00 217 PHE A N 1
ATOM 1672 C CA . PHE A 1 217 ? 6.638 2.595 -19.806 1.00 95.00 217 PHE A CA 1
ATOM 1673 C C . PHE A 1 217 ? 7.646 2.479 -20.961 1.00 95.00 217 PHE A C 1
ATOM 1675 O O . PHE A 1 217 ? 8.320 3.452 -21.295 1.00 95.00 217 PHE A O 1
ATOM 1682 N N . PHE A 1 218 ? 7.700 1.321 -21.629 1.00 94.81 218 PHE A N 1
ATOM 1683 C CA . PHE A 1 218 ? 8.618 1.054 -22.740 1.00 94.81 218 PHE A CA 1
ATOM 1684 C C . PHE A 1 218 ? 8.443 2.043 -23.896 1.00 94.81 218 PHE A C 1
ATOM 1686 O O . PHE A 1 218 ? 9.439 2.444 -24.481 1.00 94.81 218 PHE A O 1
ATOM 1693 N N . LYS A 1 219 ? 7.218 2.521 -24.169 1.00 91.56 219 LYS A N 1
ATOM 1694 C CA . LYS A 1 219 ? 6.981 3.561 -25.187 1.00 91.56 219 LYS A CA 1
ATOM 1695 C C . LYS A 1 219 ? 7.774 4.846 -24.912 1.00 91.56 219 LYS A C 1
ATOM 1697 O O . LYS A 1 219 ? 8.341 5.406 -25.840 1.00 91.56 219 LYS A O 1
ATOM 1702 N N . LYS A 1 220 ? 7.838 5.280 -23.645 1.00 91.69 220 LYS A N 1
ATOM 1703 C CA . LYS A 1 220 ? 8.575 6.485 -23.219 1.00 91.69 220 LYS A CA 1
ATOM 1704 C C . LYS A 1 220 ? 10.087 6.253 -23.173 1.00 91.69 220 LYS A C 1
ATOM 1706 O O . LYS A 1 220 ? 10.856 7.121 -23.560 1.00 91.69 220 LYS A O 1
ATOM 1711 N N . VAL A 1 221 ? 10.515 5.073 -22.720 1.00 94.75 221 VAL A N 1
ATOM 1712 C CA . VAL A 1 221 ? 11.943 4.712 -22.688 1.00 94.75 221 VAL A CA 1
ATOM 1713 C C . VAL A 1 221 ? 12.505 4.575 -24.106 1.00 94.75 221 VAL A C 1
ATOM 1715 O O . VAL A 1 221 ? 13.614 5.025 -24.365 1.00 94.75 221 VAL A O 1
ATOM 1718 N N . TYR A 1 222 ? 11.737 4.008 -25.039 1.00 95.19 222 TYR A N 1
ATOM 1719 C CA . TYR A 1 222 ? 12.172 3.800 -26.419 1.00 95.19 222 TYR A CA 1
ATOM 1720 C C . TYR A 1 222 ? 12.396 5.117 -27.179 1.00 95.19 222 TYR A C 1
ATOM 1722 O O . TYR A 1 222 ? 13.390 5.227 -27.892 1.00 95.19 222 TYR A O 1
ATOM 1730 N N . SER A 1 223 ? 11.556 6.143 -26.975 1.00 93.94 223 SER A N 1
ATOM 1731 C CA . SER A 1 223 ? 11.842 7.484 -27.512 1.00 93.94 223 SER A CA 1
ATOM 1732 C C . SER A 1 223 ? 13.143 8.048 -26.935 1.00 93.94 223 SER A C 1
ATOM 1734 O O . SER A 1 223 ? 14.029 8.406 -27.700 1.00 93.94 223 SER A O 1
ATOM 1736 N N . SER A 1 224 ? 13.342 7.998 -25.611 1.00 95.06 224 SER A N 1
ATOM 1737 C CA . SER A 1 224 ? 14.587 8.481 -24.988 1.00 95.06 224 SER A CA 1
ATOM 1738 C C . SER A 1 224 ? 15.844 7.727 -25.447 1.00 95.06 224 SER A C 1
ATOM 1740 O O . SER A 1 224 ? 16.918 8.321 -25.495 1.00 95.06 224 SER A O 1
ATOM 1742 N N . ILE A 1 225 ? 15.734 6.443 -25.808 1.00 95.38 225 ILE A N 1
ATOM 1743 C CA . ILE A 1 225 ? 16.830 5.677 -26.426 1.00 95.38 225 ILE A CA 1
ATOM 1744 C C . ILE A 1 225 ? 17.127 6.200 -27.839 1.00 95.38 225 ILE A C 1
ATOM 1746 O O . ILE A 1 225 ? 18.288 6.476 -28.144 1.00 95.38 225 ILE A O 1
ATOM 1750 N N . ASN A 1 226 ? 16.104 6.374 -28.682 1.00 94.94 226 ASN A N 1
ATOM 1751 C CA . ASN A 1 226 ? 16.265 6.874 -30.054 1.00 94.94 226 ASN A CA 1
ATOM 1752 C C . ASN A 1 226 ? 16.843 8.298 -30.087 1.00 94.94 226 ASN A C 1
ATOM 1754 O O . ASN A 1 226 ? 17.741 8.584 -30.881 1.00 94.94 226 ASN A O 1
ATOM 1758 N N . ASP A 1 227 ? 16.393 9.152 -29.168 1.00 96.25 227 ASP A N 1
ATOM 1759 C CA . ASP A 1 227 ? 16.854 10.534 -29.002 1.00 96.25 227 ASP A CA 1
ATOM 1760 C C . ASP A 1 227 ? 18.246 10.625 -28.336 1.00 96.25 227 ASP A C 1
ATOM 1762 O O . ASP A 1 227 ? 18.777 11.716 -28.132 1.00 96.25 227 ASP A O 1
ATOM 1766 N N . LYS A 1 228 ? 18.866 9.478 -28.007 1.00 94.94 228 LYS A N 1
ATOM 1767 C CA . LYS A 1 228 ? 20.180 9.340 -27.346 1.00 94.94 228 LYS A CA 1
ATOM 1768 C C . LYS A 1 228 ? 20.249 9.938 -25.931 1.00 94.94 228 LYS A C 1
ATOM 1770 O O . LYS A 1 228 ? 21.337 10.139 -25.395 1.00 94.94 228 LYS A O 1
ATOM 1775 N N . TYR A 1 229 ? 19.104 10.134 -25.281 1.00 95.50 229 TYR A N 1
ATOM 1776 C CA . TYR A 1 229 ? 18.969 10.572 -23.887 1.00 95.50 229 TYR A CA 1
ATOM 1777 C C . TYR A 1 229 ? 18.831 9.384 -22.921 1.00 95.50 229 TYR A C 1
ATOM 1779 O O . TYR A 1 229 ? 17.963 9.367 -22.047 1.00 95.50 229 TYR A O 1
ATOM 1787 N N . CYS A 1 230 ? 19.681 8.367 -23.077 1.00 94.81 230 CYS A N 1
ATOM 1788 C CA . CYS A 1 230 ? 19.676 7.175 -22.233 1.00 94.81 230 CYS A CA 1
ATOM 1789 C C . CYS A 1 230 ? 21.094 6.824 -21.769 1.00 94.81 230 CYS A C 1
ATOM 1791 O O . CYS A 1 230 ? 22.034 6.808 -22.561 1.00 94.81 230 CYS A O 1
ATOM 1793 N N . ALA A 1 231 ? 21.225 6.478 -20.491 1.00 94.19 231 ALA A N 1
ATOM 1794 C CA . ALA A 1 231 ? 22.417 5.881 -19.903 1.00 94.19 231 ALA A CA 1
ATOM 1795 C C . ALA A 1 231 ? 22.001 4.633 -19.115 1.00 94.19 231 ALA A C 1
ATOM 1797 O O . ALA A 1 231 ? 20.911 4.601 -18.543 1.00 94.19 231 ALA A O 1
ATOM 1798 N N . SER A 1 232 ? 22.860 3.615 -19.078 1.00 94.56 232 SER A N 1
ATOM 1799 C CA . SER A 1 232 ? 22.646 2.406 -18.280 1.00 94.56 232 SER A CA 1
ATOM 1800 C C . SER A 1 232 ? 23.797 2.236 -17.306 1.00 94.56 232 SER A C 1
ATOM 1802 O O . SER A 1 232 ? 24.959 2.264 -17.710 1.00 94.56 232 SER A O 1
ATOM 1804 N N . THR A 1 233 ? 23.482 2.004 -16.037 1.00 95.94 233 THR A N 1
ATOM 1805 C CA . THR A 1 233 ? 24.430 1.409 -15.095 1.00 95.94 233 THR A CA 1
ATOM 1806 C C . THR A 1 233 ? 24.404 -0.112 -15.256 1.00 95.94 233 THR A C 1
ATOM 1808 O O . THR A 1 233 ? 23.405 -0.686 -15.693 1.00 95.94 233 THR A O 1
ATOM 1811 N N . CYS A 1 234 ? 25.518 -0.770 -14.941 1.00 95.38 234 CYS A N 1
ATOM 1812 C CA . CYS A 1 234 ? 25.605 -2.224 -14.852 1.00 95.38 234 CYS A CA 1
ATOM 1813 C C . CYS A 1 234 ? 26.322 -2.556 -13.544 1.00 95.38 234 CYS A C 1
ATOM 1815 O O . CYS A 1 234 ? 27.535 -2.384 -13.432 1.00 95.38 234 CYS A O 1
ATOM 1817 N N . GLU A 1 235 ? 25.557 -2.958 -12.533 1.00 94.38 235 GLU A N 1
ATOM 1818 C CA . GLU A 1 235 ? 26.097 -3.353 -11.236 1.00 94.38 235 GLU A CA 1
ATOM 1819 C C . GLU A 1 235 ? 26.396 -4.851 -11.253 1.00 94.38 235 GLU A C 1
ATOM 1821 O O . GLU A 1 235 ? 25.504 -5.677 -11.435 1.00 94.38 235 GLU A O 1
ATOM 1826 N N . MET A 1 236 ? 27.669 -5.201 -11.068 1.00 95.69 236 MET A N 1
ATOM 1827 C CA . MET A 1 236 ? 28.129 -6.582 -10.961 1.00 95.69 236 MET A CA 1
ATOM 1828 C C . MET A 1 236 ? 28.793 -6.779 -9.603 1.00 95.69 236 MET A C 1
ATOM 1830 O O . MET A 1 236 ? 29.773 -6.106 -9.283 1.00 95.69 236 MET A O 1
ATOM 1834 N N . TRP A 1 237 ? 28.299 -7.735 -8.819 1.00 93.31 237 TRP A N 1
ATOM 1835 C CA . TRP A 1 237 ? 28.945 -8.189 -7.590 1.00 93.31 237 TRP A CA 1
ATOM 1836 C C . TRP A 1 237 ? 29.040 -9.714 -7.578 1.00 93.31 237 TRP A C 1
ATOM 1838 O O . TRP A 1 237 ? 28.212 -10.414 -8.154 1.00 93.31 237 TRP A O 1
ATOM 1848 N N . THR A 1 238 ? 30.065 -10.243 -6.910 1.00 90.75 238 THR A N 1
ATOM 1849 C CA . THR A 1 238 ? 30.196 -11.687 -6.674 1.00 90.75 238 THR A CA 1
ATOM 1850 C C . THR A 1 238 ? 29.676 -12.013 -5.284 1.00 90.75 238 THR A C 1
ATOM 1852 O O . THR A 1 238 ? 30.273 -11.595 -4.290 1.00 90.75 238 THR A O 1
ATOM 1855 N N . ASP A 1 239 ? 28.595 -12.786 -5.202 1.00 90.62 239 ASP A N 1
ATOM 1856 C CA . ASP A 1 239 ? 28.158 -13.356 -3.930 1.00 90.62 239 ASP A CA 1
ATOM 1857 C C . ASP A 1 239 ? 29.092 -14.512 -3.523 1.00 90.62 239 ASP A C 1
ATOM 1859 O O . ASP A 1 239 ? 29.227 -15.519 -4.219 1.00 90.62 239 ASP A O 1
ATOM 1863 N N . ASN A 1 240 ? 29.762 -14.348 -2.382 1.00 86.31 240 ASN A N 1
ATOM 1864 C CA . ASN A 1 240 ? 30.705 -15.316 -1.827 1.00 86.31 240 ASN A CA 1
ATOM 1865 C C . ASN A 1 240 ? 30.103 -16.165 -0.688 1.00 86.31 240 ASN A C 1
ATOM 1867 O O . ASN A 1 240 ? 30.837 -16.940 -0.073 1.00 86.31 240 ASN A O 1
ATOM 1871 N N . TYR A 1 241 ? 28.793 -16.068 -0.417 1.00 83.00 241 TYR A N 1
ATOM 1872 C CA . TYR A 1 241 ? 28.107 -16.666 0.744 1.00 83.00 241 TYR A CA 1
ATOM 1873 C C . TYR A 1 241 ? 28.317 -18.184 0.929 1.00 83.00 241 TYR A C 1
ATOM 1875 O O . TYR A 1 241 ? 28.166 -18.703 2.033 1.00 83.00 241 TYR A O 1
ATOM 1883 N N . LYS A 1 242 ? 28.705 -18.917 -0.126 1.00 69.50 242 LYS A N 1
ATOM 1884 C CA . LYS A 1 242 ? 28.982 -20.368 -0.081 1.00 69.50 242 LYS A CA 1
ATOM 1885 C C . LYS A 1 242 ? 30.465 -20.763 -0.138 1.00 69.50 242 LYS A C 1
ATOM 1887 O O . LYS A 1 242 ? 30.748 -21.957 -0.250 1.00 69.50 242 LYS A O 1
ATOM 1892 N N . LYS A 1 243 ? 31.420 -19.831 -0.024 1.00 66.44 243 LYS A N 1
ATOM 1893 C CA . LYS A 1 243 ? 32.858 -20.164 0.063 1.00 66.44 243 LYS A CA 1
ATOM 1894 C C . LYS A 1 243 ? 33.221 -20.773 1.427 1.00 66.44 243 LYS A C 1
ATOM 1896 O O . LYS A 1 243 ? 33.907 -20.156 2.237 1.00 66.44 243 LYS A O 1
ATOM 1901 N N . LYS A 1 244 ? 32.799 -22.021 1.661 1.00 63.47 244 LYS A N 1
ATOM 1902 C CA . LYS A 1 244 ? 33.431 -22.881 2.667 1.00 63.47 244 LYS A CA 1
ATOM 1903 C C . LYS A 1 244 ? 34.897 -23.046 2.274 1.00 63.47 244 LYS A C 1
ATOM 1905 O O . LYS A 1 244 ? 35.184 -23.630 1.231 1.00 63.47 244 LYS A O 1
ATOM 1910 N N . GLN A 1 245 ? 35.814 -22.566 3.109 1.00 60.69 245 GLN A N 1
ATOM 1911 C CA . GLN A 1 245 ? 37.185 -23.055 3.060 1.00 60.69 245 GLN A CA 1
ATOM 1912 C C . GLN A 1 245 ? 37.141 -24.526 3.479 1.00 60.69 245 GLN A C 1
ATOM 1914 O O . GLN A 1 245 ? 36.905 -24.837 4.644 1.00 60.69 245 GLN A O 1
ATOM 1919 N N . LEU A 1 246 ? 37.324 -25.431 2.519 1.00 58.56 246 LEU A N 1
ATOM 1920 C CA . LEU A 1 246 ? 37.732 -26.794 2.829 1.00 58.56 246 LEU A CA 1
ATOM 1921 C C . LEU A 1 246 ? 39.183 -26.705 3.305 1.00 58.56 246 LEU A C 1
ATOM 1923 O O . LEU A 1 246 ? 40.107 -26.744 2.496 1.00 58.56 246 LEU A O 1
ATOM 1927 N N . HIS A 1 247 ? 39.369 -26.523 4.613 1.00 57.31 247 HIS A N 1
ATOM 1928 C CA . HIS A 1 247 ? 40.648 -26.812 5.247 1.00 57.31 247 HIS A CA 1
ATOM 1929 C C . HIS A 1 247 ? 40.796 -28.334 5.204 1.00 57.31 247 HIS A C 1
ATOM 1931 O O . HIS A 1 247 ? 40.216 -29.061 6.008 1.00 57.31 247 HIS A O 1
ATOM 1937 N N . VAL A 1 248 ? 41.443 -28.822 4.147 1.00 60.44 248 VAL A N 1
ATOM 1938 C CA . VAL A 1 248 ? 41.849 -30.219 4.055 1.00 60.44 248 VAL A CA 1
ATOM 1939 C C . VAL A 1 248 ? 43.141 -30.312 4.848 1.00 60.44 248 VAL A C 1
ATOM 1941 O O . VAL A 1 248 ? 44.200 -29.944 4.339 1.00 60.44 248 VAL A O 1
ATOM 1944 N N . ASP A 1 249 ? 43.031 -30.765 6.096 1.00 57.56 249 ASP A N 1
ATOM 1945 C CA . ASP A 1 249 ? 44.170 -31.015 6.978 1.00 57.56 249 ASP A CA 1
ATOM 1946 C C . ASP A 1 249 ? 44.996 -32.199 6.448 1.00 57.56 249 ASP A C 1
ATOM 1948 O O . ASP A 1 249 ? 44.931 -33.331 6.930 1.00 57.56 249 ASP A O 1
ATOM 1952 N N . HIS A 1 250 ? 45.796 -31.935 5.415 1.00 58.84 250 HIS A N 1
ATOM 1953 C CA . HIS A 1 250 ? 46.864 -32.815 4.960 1.00 58.84 250 HIS A CA 1
ATOM 1954 C C . HIS A 1 250 ? 48.017 -32.785 5.973 1.00 58.84 250 HIS A C 1
ATOM 1956 O O . HIS A 1 250 ? 49.041 -32.169 5.698 1.00 58.84 250 HIS A O 1
ATOM 1962 N N . ASN A 1 251 ? 47.827 -33.414 7.141 1.00 56.75 251 ASN A N 1
ATOM 1963 C CA . ASN A 1 251 ? 48.871 -34.000 7.999 1.00 56.75 251 ASN A CA 1
ATOM 1964 C C . ASN A 1 251 ? 48.264 -34.545 9.306 1.00 56.75 251 ASN A C 1
ATOM 1966 O O . ASN A 1 251 ? 48.060 -33.766 10.228 1.00 56.75 251 ASN A O 1
ATOM 1970 N N . SER A 1 252 ? 48.022 -35.865 9.388 1.00 51.66 252 SER A N 1
ATOM 1971 C CA . SER A 1 252 ? 48.033 -36.660 10.642 1.00 51.66 252 SER A CA 1
ATOM 1972 C C . SER A 1 252 ? 47.711 -38.151 10.398 1.00 51.66 252 SER A C 1
ATOM 1974 O O . SER A 1 252 ? 46.795 -38.697 11.000 1.00 51.66 252 SER A O 1
ATOM 1976 N N . PHE A 1 253 ? 48.462 -38.828 9.519 1.00 51.75 253 PHE A N 1
ATOM 1977 C CA . PHE A 1 253 ? 48.527 -40.302 9.474 1.00 51.75 253 PHE A CA 1
ATOM 1978 C C . PHE A 1 253 ? 49.897 -40.769 8.953 1.00 51.75 253 PHE A C 1
ATOM 1980 O O . PHE A 1 253 ? 50.031 -41.160 7.795 1.00 51.75 253 PHE A O 1
ATOM 1987 N N . TYR A 1 254 ? 50.894 -40.702 9.836 1.00 55.72 254 TYR A N 1
ATOM 1988 C CA . TYR A 1 254 ? 52.122 -41.504 9.847 1.00 55.72 254 TYR A CA 1
ATOM 1989 C C . TYR A 1 254 ? 52.508 -41.742 11.310 1.00 55.72 254 TYR A C 1
ATOM 1991 O O . TYR A 1 254 ? 52.294 -40.798 12.106 1.00 55.72 254 TYR A O 1
#

Sequence (254 aa):
MGSSSTQIIDENAFHDNSFASVSTINSQSADVQYAASSASINFSKTSIKRKLLKGDCDYVLVPNLGKNDVWKKFKIIMHIIPNPDNPDSPEQNPTDFVACVSCMELYSKSTSTATLSRHKCSMPSSPNTLEMYGGFKNKKRMPTNIKDEAIKKCVKYCSLDIRPMLAIKGPGFCEIGQFFLDIGARYGSTDIHDILPHPTTVSRHIVSTATKIRKIFFKKVYSSINDKYCASTCEMWTDNYKKKQLHVDHNSFY

Organism: NCBI:txid13131

Foldseek 3Di:
DDDDDDDDDDDDDDDDDDDDDDDDDDDDDDDDDDDPDPDPPPDDQVNVLVCVVVVPPQKDFAQDPDPDCLSVQKTWIWGWAQDPVDNPDTDTHTDQWIAGPPQRHIDGVPDDSVVSVPDDPCPPDDDPDDDDPPPPPPPVPPPPVVVVVVVVVLVVCCVPVVNDSCVCVDPVVVVVVVVVVVCCVPPNDDDPVVVDDDVVVVVVVVVVVVVVVCVVVVVVVVVCVVVVVDDDDDDDDDDPVPPDPPPPPPDDDD

Secondary structure (DSSP, 8-state):
--------------------------------------------HHHHHHHHHHT-TTEEEEEP--SSTHHHHEEEEEEEEPPSS-TTS-EEEEEEEEEETTT--EEETTS-HHHHHT------PPPS-TTTT-SS----PPPHHHHHHHHHHHHHHHHHTT--GGGGG-HHHHHHHHHHHHHHHHH-S--HHHHSPPHHHHHHHHHHHHHHHHHHHHHHHHHHHHTT------------TT------------

Radius of gyration: 32.74 Å; chains: 1; bounding box: 82×88×64 Å

InterPro domains:
  IPR018473 Hermes trasposase, DNA-binding domain [PF10683] (142-201)

pLDDT: mean 75.27, std 23.5, range [25.81, 98.44]